Protein AF-A0A419NCI0-F1 (afdb_monomer_lite)

Foldseek 3Di:
DDDDDDDDDDDDDDDDDDDDDDDDDDDDDDDDDDDDDDDDDDDDPPPPPDDDCVVVQVVLLPDVVLLVVLLVCVLVVNDLVRSCVVSVHDSVSSVVSCVVRPDVVPNPPPQPDLVVLLVQLVVCVVVVHALVVSCVVNVHQSLSSVVSVVVVPDDVVVNVVRDDDCPDPSNVVVVVVVVVVVPDPDDDPDPPPPPPDPPDPPPDPDDDDDDDDDDD

Secondary structure (DSSP, 8-state):
----PPP----------------------------------------------HHHHHHHHT-HHHHHHHHHHHHTT--HHHHHHHHT--HHHHHHHHHHH--STT----PPPHHHHHHHHHHHHHTT--HHHHHHHHT--HHHHHHHHHHTT--HHHHGGGPPPTTSHHHHHHHHHHHHHHHS--PPP-------------------PPPPPPP-

Radius of gyration: 41.2 Å; chains: 1; bounding box: 117×64×138 Å

Sequence (216 aa):
MIENPTALTATQNTDQNKPASPGDVNEVNPRKAGCTEPEQKPEQPAKIDLPDLTRQRKLRSRTDSIISTAKKMLVSGIGPNEVACRLRLDPAVVLDLYNSSWNPTCRKVTPANAWTCQKLALQCFGTGAPLAEICRITDRPLFSVIKMLTAEGVSLSVLSQYLPAETAPLMVEYRKTLARHEASPKRRPIKINRFAAAAGQTQARQLQPDILGTGE

Structure (mmCIF, N/CA/C/O backbone):
data_AF-A0A419NCI0-F1
#
_entry.id   AF-A0A419NCI0-F1
#
loop_
_atom_site.group_PDB
_atom_site.id
_atom_site.type_symbol
_atom_site.label_atom_id
_atom_site.label_alt_id
_atom_site.label_comp_id
_atom_site.label_asym_id
_atom_site.label_entity_id
_atom_site.label_seq_id
_atom_site.pdbx_PDB_ins_code
_atom_site.Cartn_x
_atom_site.Cartn_y
_atom_site.Cartn_z
_atom_site.occupancy
_atom_site.B_iso_or_equiv
_atom_site.auth_seq_id
_atom_site.auth_comp_id
_atom_site.auth_asym_id
_atom_site.auth_atom_id
_atom_site.pdbx_PDB_model_num
ATOM 1 N N . MET A 1 1 ? -68.812 7.578 0.749 1.00 35.22 1 MET A N 1
ATOM 2 C CA . MET A 1 1 ? -69.357 8.852 0.240 1.00 35.22 1 MET A CA 1
ATOM 3 C C . MET A 1 1 ? -68.159 9.738 -0.061 1.00 35.22 1 MET A C 1
ATOM 5 O O . MET A 1 1 ? -67.442 10.047 0.874 1.00 35.22 1 MET A O 1
ATOM 9 N N . ILE A 1 2 ? -67.733 9.767 -1.330 1.00 38.97 2 ILE A N 1
ATOM 10 C CA . ILE A 1 2 ? -67.898 10.902 -2.277 1.00 38.97 2 ILE A CA 1
ATOM 11 C C . ILE A 1 2 ? -66.662 11.824 -2.154 1.00 38.97 2 ILE A C 1
ATOM 13 O O . ILE A 1 2 ? -66.378 12.252 -1.049 1.00 38.97 2 ILE A O 1
ATOM 17 N N . GLU A 1 3 ? -65.852 12.181 -3.155 1.00 37.38 3 GLU A N 1
ATOM 18 C CA . GLU A 1 3 ? -65.801 11.956 -4.607 1.00 37.38 3 GLU A CA 1
ATOM 19 C C . GLU A 1 3 ? -64.401 12.404 -5.121 1.00 37.38 3 GLU A C 1
ATOM 21 O O . GLU A 1 3 ? -63.857 13.393 -4.643 1.00 37.38 3 GLU A O 1
ATOM 26 N N . ASN A 1 4 ? -63.869 11.665 -6.104 1.00 43.69 4 ASN A N 1
ATOM 27 C CA . ASN A 1 4 ? -63.063 12.065 -7.279 1.00 43.69 4 ASN A CA 1
ATOM 28 C C . ASN A 1 4 ? -61.725 12.841 -7.164 1.00 43.69 4 ASN A C 1
ATOM 30 O O . ASN A 1 4 ? -61.691 14.009 -6.786 1.00 43.69 4 ASN A O 1
ATOM 34 N N . PRO A 1 5 ? -60.659 12.294 -7.786 1.00 44.22 5 PRO A N 1
ATOM 35 C CA . PRO A 1 5 ? -59.739 13.054 -8.632 1.00 44.22 5 PRO A CA 1
ATOM 36 C C . PRO A 1 5 ? -60.064 12.828 -10.123 1.00 44.22 5 PRO A C 1
ATOM 38 O O . PRO A 1 5 ? -59.963 11.707 -10.622 1.00 44.22 5 PRO A O 1
ATOM 41 N N . THR A 1 6 ? -60.438 13.890 -10.844 1.00 38.81 6 THR A N 1
ATOM 42 C CA . THR A 1 6 ? -60.694 13.847 -12.297 1.00 38.81 6 THR A CA 1
ATOM 43 C C . THR A 1 6 ? -59.503 14.394 -13.089 1.00 38.81 6 THR A C 1
ATOM 45 O O . THR A 1 6 ? -58.884 15.390 -12.724 1.00 38.81 6 THR A O 1
ATOM 48 N N . ALA A 1 7 ? -59.206 13.662 -14.162 1.00 39.59 7 ALA A N 1
ATOM 49 C CA . ALA A 1 7 ? -58.055 13.671 -15.056 1.00 39.59 7 ALA A CA 1
ATOM 50 C C . ALA A 1 7 ? -57.943 14.855 -16.035 1.00 39.59 7 ALA A C 1
ATOM 52 O O . ALA A 1 7 ? -58.908 15.580 -16.233 1.00 39.59 7 ALA A O 1
ATOM 53 N N . LEU A 1 8 ? -56.786 14.924 -16.718 1.00 40.78 8 LEU A N 1
ATOM 54 C CA . LEU A 1 8 ? -56.594 15.003 -18.187 1.00 40.78 8 LEU A CA 1
ATOM 55 C C . LEU A 1 8 ? -55.136 14.520 -18.473 1.00 40.78 8 LEU A C 1
ATOM 57 O O . LEU A 1 8 ? -54.208 15.137 -17.963 1.00 40.78 8 LEU A O 1
ATOM 61 N N . THR A 1 9 ? -54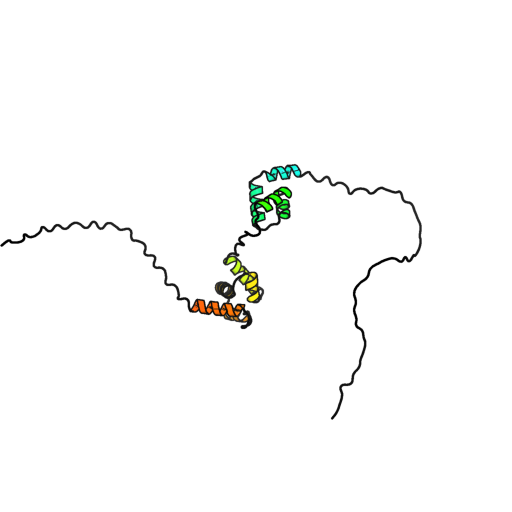.841 13.280 -18.926 1.00 36.34 9 THR A N 1
ATOM 62 C CA . THR A 1 9 ? -54.744 12.749 -20.329 1.00 36.34 9 THR A CA 1
ATOM 63 C C . THR A 1 9 ? -54.079 13.706 -21.335 1.00 36.34 9 THR A C 1
ATOM 65 O O . THR A 1 9 ? -54.316 14.899 -21.259 1.00 36.34 9 THR A O 1
ATOM 68 N N . ALA A 1 10 ? -53.271 13.333 -22.338 1.00 36.19 10 ALA A N 1
ATOM 69 C CA . ALA A 1 10 ? -52.716 12.108 -22.952 1.00 36.19 10 ALA A CA 1
ATOM 70 C C . ALA A 1 10 ? -51.502 12.595 -23.815 1.00 36.19 10 ALA A C 1
ATOM 72 O O . ALA A 1 10 ? -51.388 13.797 -24.028 1.00 36.19 10 ALA A O 1
ATOM 73 N N . THR A 1 11 ? -50.496 11.832 -24.258 1.00 35.19 11 THR A N 1
ATOM 74 C CA . THR A 1 11 ? -50.478 10.780 -25.304 1.00 35.19 11 THR A CA 1
ATOM 75 C C . THR A 1 11 ? -49.023 10.252 -25.383 1.00 35.19 11 THR A C 1
ATOM 77 O O . THR A 1 11 ? -48.106 11.067 -25.411 1.00 35.19 11 THR A O 1
ATOM 80 N N . GLN A 1 12 ? -48.754 8.947 -25.193 1.00 33.47 12 GLN A N 1
ATOM 81 C CA . GLN A 1 12 ? -48.584 7.915 -26.251 1.00 33.47 12 GLN A CA 1
ATOM 82 C C . GLN A 1 12 ? -47.303 8.125 -27.111 1.00 33.47 12 GLN A C 1
ATOM 84 O O . GLN A 1 12 ? -47.109 9.218 -27.616 1.00 33.47 12 GLN A O 1
ATOM 89 N N . ASN A 1 13 ? -46.375 7.186 -27.361 1.00 38.28 13 ASN A N 1
ATOM 90 C CA . ASN A 1 13 ? -46.348 5.722 -27.267 1.00 38.28 13 ASN A CA 1
ATOM 91 C C . ASN A 1 13 ? -44.898 5.166 -27.182 1.00 38.28 13 ASN A C 1
ATOM 93 O O . ASN A 1 13 ? -43.974 5.699 -27.794 1.00 38.28 13 ASN A O 1
ATOM 97 N N . THR A 1 14 ? -44.780 4.050 -26.457 1.00 33.91 14 THR A N 1
ATOM 98 C CA . THR A 1 14 ? -43.939 2.831 -26.603 1.00 33.91 14 THR A CA 1
ATOM 99 C C . THR A 1 14 ? -43.770 2.420 -28.097 1.00 33.91 14 THR A C 1
ATOM 101 O O . THR A 1 14 ? -44.623 2.768 -28.900 1.00 33.91 14 THR A O 1
ATOM 104 N N . ASP A 1 15 ? -42.777 1.697 -28.628 1.00 36.25 15 ASP A N 1
ATOM 105 C CA . ASP A 1 15 ? -42.042 0.515 -28.169 1.00 36.25 15 ASP A CA 1
ATOM 106 C C . ASP A 1 15 ? -40.893 0.167 -29.157 1.00 36.25 15 ASP A C 1
ATOM 108 O O . ASP A 1 15 ? -40.845 0.685 -30.270 1.00 36.25 15 ASP A O 1
ATOM 112 N N . GLN A 1 16 ? -40.009 -0.726 -28.696 1.00 33.69 16 GLN A N 1
ATOM 113 C CA . GLN A 1 16 ? -39.050 -1.655 -29.346 1.00 33.69 16 GLN A CA 1
ATOM 114 C C . GLN A 1 16 ? -39.040 -1.761 -30.896 1.00 33.69 16 GLN A C 1
ATOM 116 O O . GLN A 1 16 ? -40.074 -1.729 -31.542 1.00 33.69 16 GLN A O 1
ATOM 121 N N . ASN A 1 17 ? -37.931 -2.039 -31.598 1.00 32.34 17 ASN A N 1
ATOM 122 C CA . ASN A 1 17 ? -37.112 -3.260 -31.531 1.00 32.34 17 ASN A CA 1
ATOM 123 C C . ASN A 1 17 ? -35.903 -3.163 -32.516 1.00 32.34 17 ASN A C 1
ATOM 125 O O . ASN A 1 1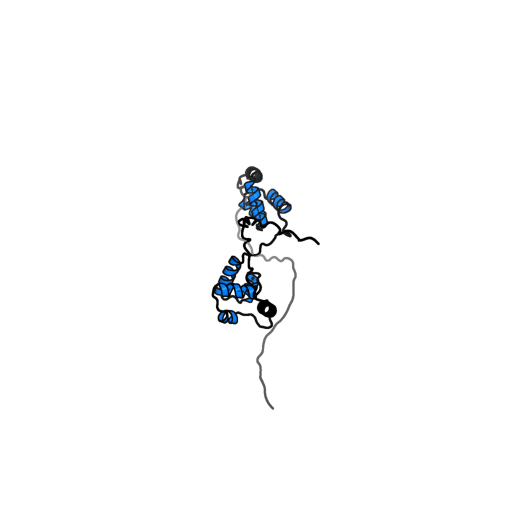7 ? -35.834 -2.262 -33.346 1.00 32.34 17 ASN A O 1
ATOM 129 N N . LYS A 1 18 ? -34.953 -4.100 -32.405 1.00 32.88 18 LYS A N 1
ATOM 130 C CA . LYS A 1 18 ? -33.612 -4.200 -33.046 1.00 32.88 18 LYS A CA 1
ATOM 131 C C . LYS A 1 18 ? -33.644 -4.579 -34.576 1.00 32.88 18 LYS A C 1
ATOM 133 O O . LYS A 1 18 ? -34.715 -4.584 -35.164 1.00 32.88 18 LYS A O 1
ATOM 138 N N . PRO A 1 19 ? -32.510 -4.931 -35.238 1.00 54.53 19 PRO A N 1
ATOM 139 C CA . PRO A 1 19 ? -31.828 -4.229 -36.345 1.00 54.53 19 PRO A CA 1
ATOM 140 C C . PRO A 1 19 ? -31.975 -4.880 -37.753 1.00 54.53 19 PRO A C 1
ATOM 142 O O . PRO A 1 19 ? -32.257 -6.069 -37.855 1.00 54.53 19 PRO A O 1
ATOM 145 N N . ALA A 1 20 ? -31.646 -4.166 -38.842 1.00 30.53 20 ALA A N 1
ATOM 146 C CA . ALA A 1 20 ? -31.346 -4.769 -40.156 1.00 30.53 20 ALA A CA 1
ATOM 147 C C . ALA A 1 20 ? -30.553 -3.817 -41.089 1.00 30.53 20 ALA A C 1
ATOM 149 O O . ALA A 1 20 ? -30.912 -2.658 -41.256 1.00 30.53 20 ALA A O 1
ATOM 150 N N . SER A 1 21 ? -29.474 -4.329 -41.694 1.00 40.03 21 SER A N 1
ATOM 151 C CA . SER A 1 21 ? -28.917 -3.908 -43.007 1.00 40.03 21 SER A CA 1
ATOM 152 C C . SER A 1 21 ? -29.784 -4.550 -44.128 1.00 40.03 21 SER A C 1
ATOM 154 O O . SER A 1 21 ? -30.586 -5.404 -43.734 1.00 40.03 21 SER A O 1
ATOM 156 N N . PRO A 1 22 ? -29.662 -4.328 -45.467 1.00 43.22 22 PRO A N 1
ATOM 157 C CA . PRO A 1 22 ? -28.736 -3.518 -46.291 1.00 43.22 22 PRO A CA 1
ATOM 158 C C . PRO A 1 22 ? -29.401 -2.753 -47.489 1.00 43.22 22 PRO A C 1
ATOM 160 O O . PRO A 1 22 ? -30.565 -2.968 -47.797 1.00 43.22 22 PRO A O 1
ATOM 163 N N . GLY A 1 23 ? -28.616 -1.965 -48.244 1.00 29.77 23 GLY A N 1
ATOM 164 C CA . GLY A 1 23 ? -28.769 -1.820 -49.712 1.00 29.77 23 GLY A CA 1
ATOM 165 C C . GLY A 1 23 ? -29.614 -0.668 -50.297 1.00 29.77 23 GLY A C 1
ATOM 166 O O . GLY A 1 23 ? -30.793 -0.546 -50.002 1.00 29.77 23 GLY A O 1
ATOM 167 N N . ASP A 1 24 ? -28.957 0.105 -51.175 1.00 38.34 24 ASP A N 1
ATOM 168 C CA . ASP A 1 24 ? -29.420 0.857 -52.363 1.00 38.34 24 ASP A CA 1
ATOM 169 C C . ASP A 1 24 ? -30.801 1.539 -52.393 1.00 38.34 24 ASP A C 1
ATOM 171 O O . ASP A 1 24 ? -31.826 0.875 -52.409 1.00 38.34 24 ASP A O 1
ATOM 175 N N . VAL A 1 25 ? -30.812 2.858 -52.645 1.00 40.25 25 VAL A N 1
ATOM 176 C CA . VAL A 1 25 ? -31.390 3.433 -53.880 1.00 40.25 25 VAL A CA 1
ATOM 177 C C . VAL A 1 25 ? -30.921 4.877 -54.096 1.00 40.25 25 VAL A C 1
ATOM 179 O O . VAL A 1 25 ? -30.930 5.721 -53.205 1.00 40.25 25 VAL A O 1
ATOM 182 N N . ASN A 1 26 ? -30.504 5.107 -55.336 1.00 37.56 26 ASN A N 1
ATOM 183 C CA . ASN A 1 26 ? -30.118 6.362 -55.958 1.00 37.56 26 ASN A CA 1
ATOM 184 C C . ASN A 1 26 ? -31.248 7.401 -55.956 1.00 37.56 26 ASN A C 1
ATOM 186 O O . ASN A 1 26 ? -32.355 7.082 -56.384 1.00 37.56 26 ASN A O 1
ATOM 190 N N . GLU A 1 27 ? -30.924 8.667 -55.679 1.00 38.44 27 GLU A N 1
ATOM 191 C CA . GLU A 1 27 ? -31.665 9.785 -56.263 1.00 38.44 27 GLU A CA 1
ATOM 192 C C . GLU A 1 27 ? -30.720 10.903 -56.717 1.00 38.44 27 GLU A C 1
ATOM 194 O O . GLU A 1 27 ? -29.803 11.344 -56.024 1.00 38.44 27 GLU A O 1
ATOM 199 N N . VAL A 1 28 ? -30.930 11.263 -57.976 1.00 37.38 28 VAL A N 1
ATOM 200 C CA . VAL A 1 28 ? -30.123 12.085 -58.867 1.00 37.38 28 VAL A CA 1
ATOM 201 C C . VAL A 1 28 ? -30.539 13.548 -58.729 1.00 37.38 28 VAL A C 1
ATOM 203 O O . VAL A 1 28 ? -31.727 13.846 -58.754 1.00 37.38 28 VAL A O 1
ATOM 206 N N . ASN A 1 29 ? -29.582 14.480 -58.738 1.00 32.84 29 ASN A N 1
ATOM 207 C CA . ASN A 1 29 ? -29.824 15.800 -59.330 1.00 32.84 29 ASN A CA 1
ATOM 208 C C . ASN A 1 29 ? -28.562 16.293 -60.083 1.00 32.84 29 ASN A C 1
ATOM 210 O O . ASN A 1 29 ? -27.449 16.059 -59.604 1.00 32.84 29 ASN A O 1
ATOM 214 N N . PRO A 1 30 ? -28.687 16.896 -61.286 1.00 42.62 30 PRO A N 1
ATOM 215 C CA . PRO A 1 30 ? -27.647 16.888 -62.306 1.00 42.62 30 PRO A CA 1
ATOM 216 C C . PRO A 1 30 ? -26.836 18.190 -62.444 1.00 42.62 30 PRO A C 1
ATOM 218 O O . PRO A 1 30 ? -27.309 19.295 -62.211 1.00 42.62 30 PRO A O 1
ATOM 221 N N . ARG A 1 31 ? -25.621 17.992 -62.974 1.00 37.09 31 ARG A N 1
ATOM 222 C CA . ARG A 1 31 ? -24.880 18.784 -63.980 1.00 37.09 31 ARG A CA 1
ATOM 223 C C . ARG A 1 31 ? -24.728 20.306 -63.788 1.00 37.09 31 ARG A C 1
ATOM 225 O O . ARG A 1 31 ? -25.603 21.087 -64.148 1.00 37.09 31 ARG A O 1
ATOM 232 N N . LYS A 1 32 ? -23.464 20.714 -63.601 1.00 38.25 32 LYS A N 1
ATOM 233 C CA . LYS A 1 32 ? -22.830 21.686 -64.511 1.00 38.25 32 LYS A CA 1
ATOM 234 C C . LYS A 1 32 ? -21.361 21.317 -64.789 1.00 38.25 32 LYS A C 1
ATOM 236 O O . LYS A 1 32 ? -20.571 21.172 -63.867 1.00 38.25 32 LYS A O 1
ATOM 241 N N . ALA A 1 33 ? -21.067 21.107 -66.075 1.00 34.69 33 ALA A N 1
ATOM 242 C CA . ALA A 1 33 ? -19.755 20.882 -66.702 1.00 34.69 33 ALA A CA 1
ATOM 243 C C . ALA A 1 33 ? -18.910 22.176 -66.713 1.00 34.69 33 ALA A C 1
ATOM 245 O O . ALA A 1 33 ? -19.482 23.248 -66.534 1.00 34.69 33 ALA A O 1
ATOM 246 N N . GLY A 1 34 ?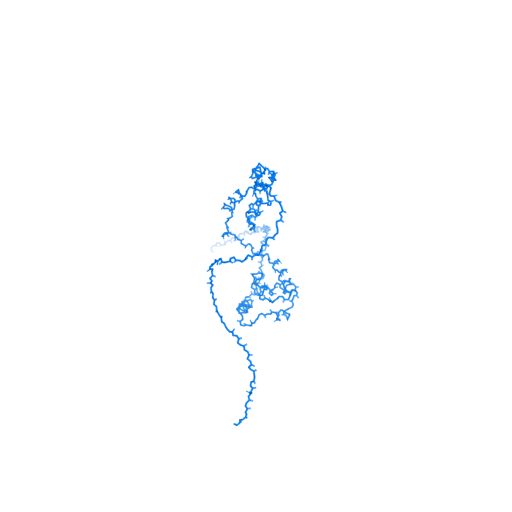 -17.597 22.232 -66.956 1.00 31.14 34 GLY A N 1
ATOM 247 C CA . GLY A 1 34 ? -16.490 21.301 -67.246 1.00 31.14 34 GLY A CA 1
ATOM 248 C C . GLY A 1 34 ? -15.200 21.991 -66.722 1.00 31.14 34 GLY A C 1
ATOM 249 O O . GLY A 1 34 ? -15.278 23.116 -66.239 1.00 31.14 34 GLY A O 1
ATOM 250 N N . CYS A 1 35 ? -14.004 21.411 -66.679 1.00 29.72 35 CYS A N 1
ATOM 251 C CA . CYS A 1 35 ? -13.243 20.834 -67.778 1.00 29.72 35 CYS A CA 1
ATOM 252 C C . CYS A 1 35 ? -12.062 20.012 -67.218 1.00 29.72 35 CYS A C 1
ATOM 254 O O . CYS A 1 35 ? -11.317 20.499 -66.374 1.00 29.72 35 CYS A O 1
ATOM 256 N N . THR A 1 36 ? -11.925 18.811 -67.778 1.00 32.62 36 THR A N 1
ATOM 257 C CA . THR A 1 36 ? -10.693 18.080 -68.128 1.00 32.62 36 THR A CA 1
ATOM 258 C C . THR A 1 36 ? -9.690 17.678 -67.039 1.00 32.62 36 THR A C 1
ATOM 260 O O . THR A 1 36 ? -8.861 18.455 -66.577 1.00 32.62 36 THR A O 1
ATOM 263 N N . GLU A 1 37 ? -9.719 16.372 -66.760 1.00 40.03 37 GLU A N 1
ATOM 264 C CA . GLU A 1 37 ? -8.601 15.530 -66.322 1.00 40.03 37 GLU A CA 1
ATOM 265 C C . GLU A 1 37 ? -7.325 15.789 -67.145 1.00 40.03 37 GLU A C 1
ATOM 267 O O . GLU A 1 37 ? -7.390 16.105 -68.338 1.00 40.03 37 GLU A O 1
ATOM 272 N N . PRO A 1 38 ? -6.154 15.567 -66.539 1.00 42.97 38 PRO A N 1
ATOM 273 C CA . PRO A 1 38 ? -5.441 14.363 -66.953 1.00 42.97 38 PRO A CA 1
ATOM 274 C C . PRO A 1 38 ? -5.147 13.435 -65.772 1.00 42.97 38 PRO A C 1
ATOM 276 O O . PRO A 1 38 ? -4.728 13.877 -64.703 1.00 42.97 38 PRO A O 1
ATOM 279 N N . GLU A 1 39 ? -5.356 12.137 -66.003 1.00 44.94 39 GLU A N 1
ATOM 280 C CA . GLU A 1 39 ? -4.951 11.036 -65.130 1.00 44.94 39 GLU A CA 1
ATOM 281 C C . GLU A 1 39 ? -3.513 11.234 -64.626 1.00 44.94 39 GLU A C 1
ATOM 283 O O . GLU A 1 39 ? -2.555 11.222 -65.404 1.00 44.94 39 GLU A O 1
ATOM 288 N N . GLN A 1 40 ? -3.339 11.328 -63.307 1.00 39.06 40 GLN A N 1
ATOM 289 C CA . GLN A 1 40 ? -2.054 11.093 -62.653 1.00 39.06 40 GLN A CA 1
ATOM 290 C C . GLN A 1 40 ? -2.224 10.046 -61.547 1.00 39.06 40 GLN A C 1
ATOM 292 O O . GLN A 1 40 ? -2.795 10.283 -60.487 1.00 39.06 40 GLN A O 1
ATOM 297 N N . LYS A 1 41 ? -1.748 8.845 -61.894 1.00 35.44 41 LYS A N 1
ATOM 298 C CA . LYS A 1 41 ? -1.187 7.754 -61.079 1.00 35.44 41 LYS A CA 1
ATOM 299 C C . LYS A 1 41 ? -1.051 8.062 -59.569 1.00 35.44 41 LYS A C 1
ATOM 301 O O . LYS A 1 41 ? -0.517 9.112 -59.236 1.00 35.44 41 LYS A O 1
ATOM 306 N N . PRO A 1 42 ? -1.393 7.131 -58.650 1.00 40.78 42 PRO A N 1
ATOM 307 C CA . PRO A 1 42 ? -1.295 7.381 -57.212 1.00 40.78 42 PRO A CA 1
ATOM 308 C C . PRO A 1 42 ? 0.155 7.690 -56.820 1.00 40.78 42 PRO A C 1
ATOM 310 O O . PRO A 1 42 ? 1.020 6.808 -56.844 1.00 40.78 42 PRO A O 1
ATOM 313 N N . GLU A 1 43 ? 0.427 8.947 -56.480 1.00 44.50 43 GLU A N 1
ATOM 314 C CA . GLU A 1 43 ? 1.713 9.362 -55.942 1.00 44.50 43 GLU A CA 1
ATOM 315 C C . GLU A 1 43 ? 1.840 8.814 -54.519 1.00 44.50 43 GLU A C 1
ATOM 317 O O . GLU A 1 43 ? 1.067 9.123 -53.612 1.00 44.50 43 GLU A O 1
ATOM 322 N N . GLN A 1 44 ? 2.806 7.913 -54.357 1.00 54.31 44 GLN A N 1
ATOM 323 C CA . GLN A 1 44 ? 3.218 7.365 -53.073 1.00 54.31 44 GLN A CA 1
ATOM 324 C C . GLN A 1 44 ? 3.550 8.519 -52.115 1.00 54.31 44 GLN A C 1
ATOM 326 O O . GLN A 1 44 ? 4.186 9.484 -52.547 1.00 54.31 44 GLN A O 1
ATOM 331 N N . PRO A 1 45 ? 3.189 8.433 -50.820 1.00 50.03 45 PRO A N 1
ATOM 332 C CA . PRO A 1 45 ? 3.575 9.457 -49.861 1.00 50.03 45 PRO A CA 1
ATOM 333 C C . PRO A 1 45 ? 5.098 9.582 -49.876 1.00 50.03 45 PRO A C 1
ATOM 335 O O . PRO A 1 45 ? 5.804 8.572 -49.794 1.00 50.03 45 PRO A O 1
ATOM 338 N N . ALA A 1 46 ? 5.582 10.817 -50.031 1.00 52.44 46 ALA A N 1
ATOM 339 C CA . ALA A 1 46 ? 6.994 11.164 -50.024 1.00 52.44 46 ALA A CA 1
ATOM 340 C C . ALA A 1 46 ? 7.720 10.355 -48.941 1.00 52.44 46 ALA A C 1
ATOM 342 O O . ALA A 1 46 ? 7.402 10.461 -47.754 1.00 52.44 46 ALA A O 1
ATOM 343 N N . LYS A 1 47 ? 8.657 9.499 -49.364 1.00 59.03 47 LYS A N 1
ATOM 344 C CA . LYS A 1 47 ? 9.521 8.740 -48.463 1.00 59.03 47 LYS A CA 1
ATOM 345 C C . LYS A 1 47 ? 10.333 9.754 -47.674 1.00 59.03 47 LYS A C 1
ATOM 347 O O . LYS A 1 47 ? 11.320 10.291 -48.158 1.00 59.03 47 LYS A O 1
ATOM 352 N N . ILE A 1 48 ? 9.875 10.058 -46.468 1.00 60.22 48 ILE A N 1
ATOM 353 C CA . ILE A 1 48 ? 10.711 10.694 -45.465 1.00 60.22 48 ILE A CA 1
ATOM 354 C C . ILE A 1 48 ? 11.814 9.666 -45.212 1.00 60.22 48 ILE A C 1
ATOM 356 O O . ILE A 1 48 ? 11.532 8.592 -44.678 1.00 60.22 48 ILE A O 1
ATOM 360 N N . ASP A 1 49 ? 13.035 9.948 -45.666 1.00 69.50 49 ASP A N 1
ATOM 361 C CA . ASP A 1 49 ? 14.208 9.113 -45.411 1.00 69.50 49 ASP A CA 1
ATOM 362 C C . ASP A 1 49 ? 14.503 9.139 -43.904 1.00 69.50 49 ASP A C 1
ATOM 364 O O . ASP A 1 49 ? 15.293 9.938 -43.396 1.00 69.50 49 ASP A O 1
ATOM 368 N N . LEU A 1 50 ? 13.792 8.297 -43.148 1.00 72.56 50 LEU A N 1
ATOM 369 C CA . LEU A 1 50 ? 14.063 8.095 -41.734 1.00 72.56 50 LEU A CA 1
ATOM 370 C C . LEU A 1 50 ? 15.465 7.482 -41.605 1.00 72.56 50 LEU A C 1
ATOM 372 O O . LEU A 1 50 ? 15.781 6.525 -42.316 1.00 72.56 50 LEU A O 1
ATOM 376 N N . PRO A 1 51 ? 16.305 7.981 -40.682 1.00 79.94 51 PRO A N 1
ATOM 377 C CA . PRO A 1 51 ? 17.636 7.427 -40.482 1.00 79.94 51 PRO A CA 1
ATOM 378 C C . PRO A 1 51 ? 17.549 5.945 -40.101 1.00 79.94 51 PRO A C 1
ATOM 380 O O . PRO A 1 51 ? 16.757 5.571 -39.233 1.00 79.94 51 PRO A O 1
ATOM 383 N N . ASP A 1 52 ? 18.396 5.102 -40.701 1.00 82.62 52 ASP A N 1
ATOM 384 C CA . ASP A 1 52 ? 18.503 3.696 -40.308 1.00 82.62 52 ASP A CA 1
ATOM 385 C C . ASP A 1 52 ? 19.112 3.584 -38.901 1.00 82.62 52 ASP A C 1
ATOM 387 O O . ASP A 1 52 ? 20.326 3.646 -38.681 1.00 82.62 52 ASP A O 1
ATOM 391 N N . LEU A 1 53 ? 18.237 3.407 -37.911 1.00 82.69 53 LEU A N 1
ATOM 392 C CA . LEU A 1 53 ? 18.620 3.267 -36.508 1.00 82.69 53 LEU A CA 1
ATOM 393 C C . LEU A 1 53 ? 19.105 1.850 -36.163 1.00 82.69 53 LEU A C 1
ATOM 395 O O . LEU A 1 53 ? 19.478 1.606 -35.010 1.00 82.69 53 LEU A O 1
ATOM 399 N N . THR A 1 54 ? 19.135 0.909 -37.113 1.00 85.19 54 THR A N 1
ATOM 400 C CA . THR A 1 54 ? 19.455 -0.506 -36.854 1.00 85.19 54 THR A CA 1
ATOM 401 C C . THR A 1 54 ? 20.842 -0.670 -36.239 1.00 85.19 54 THR A C 1
ATOM 403 O O . THR A 1 54 ? 21.007 -1.365 -35.231 1.00 85.19 54 THR A O 1
ATOM 406 N N . ARG A 1 55 ? 21.855 0.022 -36.778 1.00 86.31 55 ARG A N 1
ATOM 407 C CA . ARG A 1 55 ? 23.223 -0.016 -36.231 1.00 86.31 55 ARG A CA 1
ATOM 408 C C . ARG A 1 55 ? 23.288 0.563 -34.817 1.00 86.31 55 ARG A C 1
ATOM 410 O O . ARG A 1 55 ? 23.946 -0.009 -33.949 1.00 86.31 55 ARG A O 1
ATOM 417 N N . GLN A 1 56 ? 22.592 1.672 -34.572 1.00 88.06 56 GLN A N 1
ATOM 418 C CA . GLN A 1 56 ? 22.560 2.314 -33.258 1.00 88.06 56 GLN A CA 1
ATOM 419 C C . GLN A 1 56 ? 21.895 1.412 -32.212 1.00 88.06 56 GLN A C 1
ATOM 421 O O . GLN A 1 56 ? 22.431 1.256 -31.112 1.00 88.06 56 GLN A O 1
ATOM 426 N N . ARG A 1 57 ? 20.765 0.787 -32.560 1.00 90.12 57 ARG A N 1
ATOM 427 C CA . ARG A 1 57 ? 20.047 -0.152 -31.686 1.00 90.12 57 ARG A CA 1
ATOM 428 C C . ARG A 1 57 ? 20.906 -1.370 -31.344 1.00 90.12 57 ARG A C 1
ATOM 430 O O . ARG A 1 57 ? 21.004 -1.716 -30.170 1.00 90.12 57 ARG A O 1
ATOM 437 N N . LYS A 1 58 ? 21.609 -1.945 -32.329 1.00 87.81 58 LYS A N 1
ATOM 438 C CA . LYS A 1 58 ? 22.559 -3.059 -32.125 1.00 87.81 58 LYS A CA 1
ATOM 439 C C . LYS A 1 58 ? 23.742 -2.689 -31.228 1.00 87.81 58 LYS A C 1
ATOM 441 O O . LYS A 1 58 ? 24.220 -3.521 -30.466 1.00 87.81 58 LYS A O 1
ATOM 446 N N . LEU A 1 59 ? 24.247 -1.459 -31.315 1.00 88.31 59 LEU A N 1
ATOM 447 C CA . LEU A 1 59 ? 25.336 -1.013 -30.443 1.00 88.31 59 LEU A CA 1
ATOM 448 C C . LEU A 1 59 ? 24.844 -0.821 -29.001 1.00 88.31 59 LEU A C 1
ATOM 450 O O . LEU A 1 59 ? 25.501 -1.244 -28.051 1.00 88.31 59 LEU A O 1
ATOM 454 N N . ARG A 1 60 ? 23.651 -0.237 -28.837 1.00 89.50 60 ARG A N 1
ATOM 455 C CA . ARG A 1 60 ? 23.022 -0.045 -27.523 1.00 89.50 60 ARG A CA 1
ATOM 456 C C . ARG A 1 60 ? 22.664 -1.363 -26.845 1.00 89.50 60 ARG A C 1
ATOM 458 O O . ARG A 1 60 ? 22.842 -1.465 -25.635 1.00 89.50 60 ARG A O 1
ATOM 465 N N . SER A 1 61 ? 22.220 -2.372 -27.597 1.00 87.81 61 SER A N 1
ATOM 466 C CA . SER A 1 61 ? 21.887 -3.685 -27.032 1.00 87.81 61 SER A CA 1
ATOM 467 C C . SER A 1 61 ? 23.100 -4.442 -26.479 1.00 87.81 61 SER A C 1
ATOM 469 O O . SER A 1 61 ? 22.934 -5.315 -25.636 1.00 87.81 61 SER A O 1
ATOM 471 N N . ARG A 1 62 ? 24.318 -4.082 -26.900 1.00 88.69 62 ARG A N 1
ATOM 472 C CA . ARG A 1 62 ? 25.581 -4.624 -26.366 1.00 88.69 62 ARG A CA 1
ATOM 473 C C . ARG A 1 62 ? 26.080 -3.894 -25.118 1.00 88.69 62 ARG A C 1
ATOM 475 O O . ARG A 1 62 ? 27.082 -4.292 -24.542 1.00 88.69 62 ARG A O 1
ATOM 482 N N . THR A 1 63 ? 25.440 -2.789 -24.736 1.00 91.88 63 THR A N 1
ATOM 483 C CA . THR A 1 63 ? 25.873 -1.983 -23.592 1.00 91.88 63 THR A CA 1
ATOM 484 C C . THR A 1 63 ? 25.187 -2.480 -22.319 1.00 91.88 63 THR A C 1
ATOM 486 O O . THR A 1 63 ? 23.993 -2.242 -22.117 1.00 91.88 63 THR A O 1
ATOM 489 N N . ASP A 1 64 ? 25.943 -3.119 -21.425 1.00 89.81 64 ASP A N 1
ATOM 490 C CA . ASP A 1 64 ? 25.402 -3.756 -20.213 1.00 89.81 64 ASP A CA 1
ATOM 491 C C . ASP A 1 64 ? 24.667 -2.792 -19.276 1.00 89.81 64 ASP A C 1
ATOM 493 O O . ASP A 1 64 ? 23.656 -3.155 -18.673 1.00 89.81 64 ASP A O 1
ATOM 497 N N . SER A 1 65 ? 25.117 -1.537 -19.173 1.00 93.00 65 SER A N 1
ATOM 498 C CA . SER A 1 65 ? 24.449 -0.522 -18.346 1.00 93.00 65 SER A CA 1
ATOM 499 C C . SER A 1 65 ? 23.044 -0.187 -18.862 1.00 93.00 65 SER A C 1
ATOM 501 O O . SER A 1 65 ? 22.112 -0.017 -18.068 1.00 93.00 65 SER A O 1
ATOM 503 N N . ILE A 1 66 ? 22.860 -0.163 -20.187 1.00 93.50 66 ILE A N 1
ATOM 504 C CA . ILE A 1 66 ? 21.566 0.081 -20.836 1.00 93.50 66 ILE A CA 1
ATOM 505 C C . ILE A 1 66 ? 20.654 -1.132 -20.636 1.00 93.50 66 ILE A C 1
ATOM 507 O O . ILE A 1 66 ? 19.500 -0.963 -20.246 1.00 93.50 66 ILE 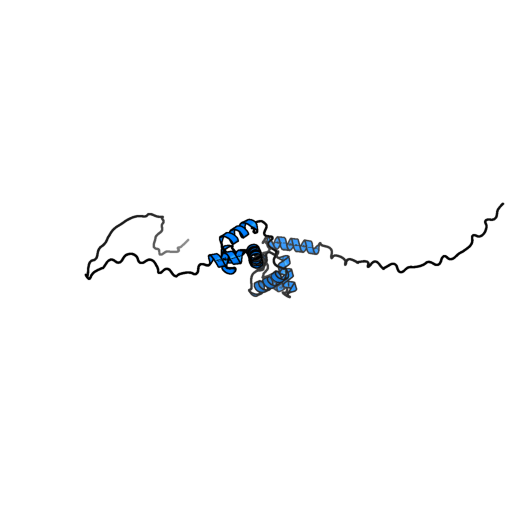A O 1
ATOM 511 N N . ILE A 1 67 ? 21.173 -2.350 -20.814 1.00 91.44 67 ILE A N 1
ATOM 512 C CA . ILE A 1 67 ? 20.416 -3.594 -20.597 1.00 91.44 67 ILE A CA 1
ATOM 513 C C . ILE A 1 67 ? 20.015 -3.762 -19.124 1.00 91.44 67 ILE A C 1
ATOM 515 O O . ILE A 1 67 ? 18.878 -4.128 -18.828 1.00 91.44 67 ILE A O 1
ATOM 519 N N . SER A 1 68 ? 20.905 -3.438 -18.184 1.00 90.50 68 SER A N 1
ATOM 520 C CA . SER A 1 68 ? 20.610 -3.433 -16.745 1.00 90.50 68 SER A CA 1
ATOM 521 C C . SER A 1 68 ? 19.503 -2.433 -16.400 1.00 90.50 68 SER A C 1
ATOM 523 O O . SER A 1 68 ? 18.579 -2.749 -15.648 1.00 90.50 68 SER A O 1
ATOM 525 N N . THR A 1 69 ? 19.540 -1.244 -17.005 1.00 92.19 69 THR A N 1
ATOM 526 C CA . THR A 1 69 ? 18.489 -0.230 -16.844 1.00 92.19 69 THR A CA 1
ATOM 527 C C . THR A 1 69 ? 17.163 -0.698 -17.445 1.00 92.19 69 THR A C 1
ATOM 529 O O . THR A 1 69 ? 16.129 -0.571 -16.791 1.00 92.19 69 THR A O 1
ATOM 532 N N . ALA A 1 70 ? 17.187 -1.321 -18.629 1.00 91.12 70 ALA A N 1
ATOM 533 C CA . ALA A 1 70 ? 16.008 -1.912 -19.259 1.00 91.12 70 ALA A CA 1
ATOM 534 C C . ALA A 1 70 ? 15.358 -2.961 -18.350 1.00 91.12 70 ALA A C 1
ATOM 536 O O . ALA A 1 70 ? 14.169 -2.862 -18.062 1.00 91.12 70 ALA A O 1
ATOM 537 N N . LYS A 1 71 ? 16.144 -3.900 -17.803 1.00 88.56 71 LYS A N 1
ATOM 538 C CA . LYS A 1 71 ? 15.658 -4.905 -16.843 1.00 88.56 71 LYS A CA 1
ATOM 539 C C . LYS A 1 71 ? 14.995 -4.257 -15.626 1.00 88.56 71 LYS A C 1
ATOM 541 O O . LYS A 1 71 ? 13.890 -4.646 -15.271 1.00 88.56 71 LYS A O 1
ATOM 546 N N . LYS A 1 72 ? 15.614 -3.237 -15.017 1.00 87.50 72 LYS A N 1
ATOM 547 C CA . LYS A 1 72 ? 15.019 -2.505 -13.878 1.00 87.50 72 LYS A CA 1
ATOM 548 C C . LYS A 1 72 ? 13.682 -1.858 -14.243 1.00 87.50 72 LYS A C 1
ATOM 550 O O . LYS A 1 72 ? 12.745 -1.927 -13.460 1.00 87.50 72 LYS A O 1
ATOM 555 N N . MET A 1 73 ? 13.584 -1.246 -15.421 1.00 89.06 73 MET A N 1
ATOM 556 C CA . MET A 1 73 ? 12.349 -0.610 -15.891 1.00 89.06 73 MET A CA 1
ATOM 557 C C . MET A 1 73 ? 11.233 -1.625 -16.135 1.00 89.06 73 MET A C 1
ATOM 559 O O . MET A 1 73 ? 10.104 -1.391 -15.702 1.00 89.06 73 MET A O 1
ATOM 563 N N . LEU A 1 74 ? 11.561 -2.759 -16.764 1.00 88.19 74 LEU A N 1
ATOM 564 C CA . LEU A 1 74 ? 10.624 -3.867 -16.938 1.00 88.19 74 LEU A CA 1
ATOM 565 C C . LEU A 1 74 ? 10.168 -4.378 -15.562 1.00 88.19 74 LEU A C 1
ATOM 567 O O . LEU A 1 74 ? 8.969 -4.468 -15.337 1.00 88.19 74 LEU A O 1
ATOM 571 N N . VAL A 1 75 ? 11.095 -4.560 -14.604 1.00 83.00 75 VAL A N 1
ATOM 572 C CA . VAL A 1 75 ? 10.801 -4.948 -13.206 1.00 83.00 75 VAL A CA 1
ATOM 573 C C . VAL A 1 75 ? 9.893 -3.942 -12.472 1.00 83.00 75 VAL A C 1
ATOM 575 O O . VAL A 1 75 ? 9.045 -4.314 -11.656 1.00 83.00 75 VAL A O 1
ATOM 578 N N . SER A 1 76 ? 10.019 -2.654 -12.775 1.00 79.94 76 SER A N 1
ATOM 579 C CA . SER A 1 76 ? 9.138 -1.614 -12.233 1.00 79.94 76 SER A CA 1
ATOM 580 C C . SER A 1 76 ? 7.722 -1.639 -12.830 1.00 79.94 76 SER A C 1
ATOM 582 O O . SER A 1 76 ? 6.842 -0.952 -12.311 1.00 79.94 76 SER A O 1
ATOM 584 N N . GLY A 1 77 ? 7.472 -2.450 -13.863 1.00 81.50 77 GLY A N 1
ATOM 585 C CA . GLY A 1 77 ? 6.177 -2.586 -14.535 1.00 81.50 77 GLY A CA 1
ATOM 586 C C . GLY A 1 77 ? 5.991 -1.673 -15.748 1.00 81.50 77 GLY A C 1
ATOM 587 O O . GLY A 1 77 ? 4.862 -1.493 -16.195 1.00 81.50 77 GLY A O 1
ATOM 588 N N . ILE A 1 78 ? 7.070 -1.088 -16.275 1.00 87.94 78 ILE A N 1
ATOM 589 C CA . ILE A 1 78 ? 7.025 -0.305 -17.516 1.00 87.94 78 ILE A CA 1
ATOM 590 C C . ILE A 1 78 ? 6.907 -1.277 -18.698 1.00 87.94 78 ILE A C 1
ATOM 592 O O . ILE A 1 78 ? 7.636 -2.268 -18.763 1.00 87.94 78 ILE A O 1
ATOM 596 N N . GLY A 1 79 ? 5.999 -1.002 -19.637 1.00 88.44 79 GLY A N 1
ATOM 597 C CA . GLY A 1 79 ? 5.749 -1.884 -20.780 1.00 88.44 79 GLY A CA 1
ATOM 598 C C . GLY A 1 79 ? 6.950 -1.993 -21.738 1.00 88.44 79 GLY A C 1
ATOM 599 O O . GLY A 1 79 ? 7.689 -1.020 -21.908 1.00 88.44 79 GLY A O 1
ATOM 600 N N . PRO A 1 80 ? 7.142 -3.137 -22.425 1.00 91.62 80 PRO A N 1
ATOM 601 C CA . PRO A 1 80 ? 8.310 -3.374 -23.281 1.00 91.62 80 PRO A CA 1
ATOM 602 C C . PRO A 1 80 ? 8.447 -2.352 -24.422 1.00 91.62 80 PRO A C 1
ATOM 604 O O . PRO A 1 80 ? 9.551 -1.888 -24.699 1.00 91.62 80 PRO A O 1
ATOM 607 N N . ASN A 1 81 ? 7.335 -1.916 -25.023 1.00 92.81 81 ASN A N 1
ATOM 608 C CA . ASN A 1 81 ? 7.339 -0.889 -26.075 1.00 92.81 81 ASN A CA 1
ATOM 609 C C . ASN A 1 81 ? 7.835 0.467 -25.556 1.00 92.81 81 ASN A C 1
ATOM 611 O O . ASN A 1 81 ? 8.613 1.156 -26.212 1.00 92.81 81 ASN A O 1
ATOM 615 N N . GLU A 1 82 ? 7.424 0.835 -24.344 1.00 93.38 82 GLU A N 1
ATOM 616 C CA . GLU A 1 82 ? 7.842 2.083 -23.717 1.00 93.38 82 GLU A CA 1
ATOM 617 C C . GLU A 1 82 ? 9.326 2.044 -23.330 1.00 93.38 82 GLU A C 1
ATOM 619 O O . GLU A 1 82 ? 10.056 3.009 -23.569 1.00 93.38 82 GLU A O 1
ATOM 624 N N . VAL A 1 83 ? 9.802 0.914 -22.798 1.00 92.88 83 VAL A N 1
ATOM 625 C CA . VAL A 1 83 ? 11.228 0.709 -22.506 1.00 92.88 83 VAL A CA 1
ATOM 626 C C . VAL A 1 83 ? 12.067 0.778 -23.787 1.00 92.88 83 VAL A C 1
ATOM 628 O O . VAL A 1 83 ? 13.105 1.448 -23.795 1.00 92.88 83 VAL A O 1
ATOM 631 N N . ALA A 1 84 ? 11.610 0.156 -24.880 1.00 93.62 84 ALA A N 1
ATOM 632 C CA . ALA A 1 84 ? 12.288 0.200 -26.176 1.00 93.62 84 ALA A CA 1
ATOM 633 C C . ALA A 1 84 ? 12.429 1.638 -26.698 1.00 93.62 84 ALA A C 1
ATOM 635 O O . ALA A 1 84 ? 13.526 2.044 -27.094 1.00 93.62 84 ALA A O 1
ATOM 636 N N . CYS A 1 85 ? 11.365 2.441 -26.610 1.00 93.19 85 CYS A N 1
ATOM 637 C CA . CYS A 1 85 ? 11.386 3.850 -27.001 1.00 93.19 85 CYS A CA 1
ATOM 638 C C . CYS A 1 85 ? 12.304 4.697 -26.105 1.00 93.19 85 CYS A C 1
ATOM 640 O O . CYS A 1 85 ? 13.167 5.417 -26.615 1.00 93.19 85 CYS A O 1
ATOM 642 N N . ARG A 1 86 ? 12.174 4.587 -24.774 1.00 93.94 86 ARG A N 1
ATOM 643 C CA . ARG A 1 86 ? 12.952 5.389 -23.809 1.00 93.94 86 ARG A CA 1
ATOM 644 C C . ARG A 1 86 ? 14.456 5.125 -23.907 1.00 93.94 86 ARG A C 1
ATOM 646 O O . ARG A 1 86 ? 15.252 6.061 -23.854 1.00 93.94 86 ARG A O 1
ATOM 653 N N . LEU A 1 87 ? 14.856 3.864 -24.079 1.00 93.25 87 LEU A N 1
ATOM 654 C CA . LEU A 1 87 ? 16.268 3.470 -24.150 1.00 93.25 87 LEU A CA 1
ATOM 655 C C . LEU A 1 87 ? 16.809 3.382 -25.583 1.00 93.25 87 LEU A C 1
ATOM 657 O O . LEU A 1 87 ? 18.009 3.146 -25.766 1.00 93.25 87 LEU A O 1
ATOM 661 N N . ARG A 1 88 ? 15.962 3.614 -26.595 1.00 93.25 88 ARG A N 1
ATOM 662 C CA . ARG A 1 88 ? 16.278 3.439 -28.024 1.00 93.25 88 ARG A CA 1
ATOM 663 C C . ARG A 1 88 ? 16.887 2.061 -28.304 1.00 93.25 88 ARG A C 1
ATOM 665 O O . ARG A 1 88 ? 17.896 1.947 -29.004 1.00 93.25 88 ARG A O 1
ATOM 672 N N . LEU A 1 89 ? 16.299 1.036 -27.693 1.00 92.38 89 LEU A N 1
ATOM 673 C CA . LEU A 1 89 ? 16.659 -0.364 -27.896 1.00 92.38 89 LEU A CA 1
ATOM 674 C C . LEU A 1 89 ? 15.812 -0.970 -29.017 1.00 92.38 89 LEU A C 1
ATOM 676 O O . LEU A 1 89 ? 14.784 -0.423 -29.411 1.00 92.38 89 LEU A O 1
ATOM 680 N N . ASP A 1 90 ? 16.272 -2.100 -29.540 1.00 92.50 90 ASP A N 1
ATOM 681 C CA . ASP A 1 90 ? 15.482 -2.899 -30.469 1.00 92.50 90 ASP A CA 1
ATOM 682 C C . ASP A 1 90 ? 14.282 -3.525 -29.730 1.00 92.50 90 ASP A C 1
ATOM 684 O O . ASP A 1 90 ? 14.503 -4.194 -28.713 1.00 92.50 90 ASP A O 1
ATOM 688 N N . PRO A 1 91 ? 13.030 -3.316 -30.184 1.00 91.50 91 PRO A N 1
ATOM 689 C CA . PRO A 1 91 ? 11.852 -3.899 -29.544 1.00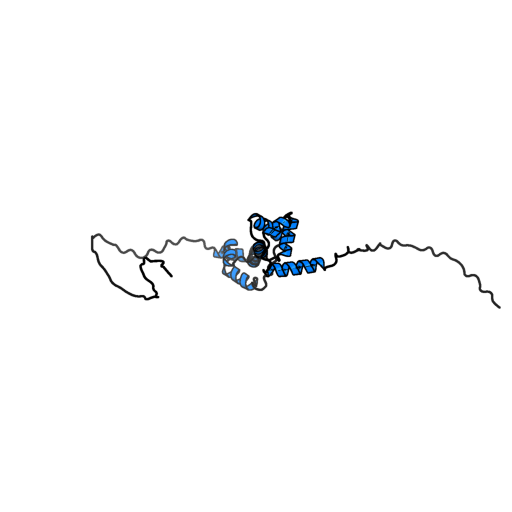 91.50 91 PRO A CA 1
ATOM 690 C C . PRO A 1 91 ? 11.926 -5.424 -29.409 1.00 91.50 91 PRO A C 1
ATOM 692 O O . PRO A 1 91 ? 11.477 -5.941 -28.389 1.00 91.50 91 PRO A O 1
ATOM 695 N N . ALA A 1 92 ? 12.537 -6.133 -30.366 1.00 91.75 92 ALA A N 1
ATOM 696 C CA . ALA A 1 92 ? 12.684 -7.589 -30.292 1.00 91.75 92 ALA A CA 1
ATOM 697 C C . ALA A 1 92 ? 13.534 -8.013 -29.081 1.00 91.75 92 ALA A C 1
ATOM 699 O O . ALA A 1 92 ? 13.124 -8.849 -28.283 1.00 91.75 92 ALA A O 1
ATOM 700 N N . VAL A 1 93 ? 14.670 -7.341 -28.867 1.00 90.94 93 VAL A N 1
ATOM 701 C CA . VAL A 1 93 ? 15.566 -7.607 -27.730 1.00 90.94 93 VAL A CA 1
ATOM 702 C C . VAL A 1 93 ? 14.883 -7.292 -26.399 1.00 90.94 93 VAL A C 1
ATOM 704 O O . VAL A 1 93 ? 15.064 -8.009 -25.417 1.00 90.94 93 VAL A O 1
ATOM 707 N N . VAL A 1 94 ? 14.096 -6.215 -26.338 1.00 91.56 94 VAL A N 1
ATOM 708 C CA . VAL A 1 94 ? 13.366 -5.846 -25.115 1.00 91.56 94 VAL A CA 1
ATOM 709 C C . VAL A 1 94 ? 12.245 -6.840 -24.816 1.00 91.56 94 VAL A C 1
ATOM 711 O O . VAL A 1 94 ? 12.014 -7.144 -23.647 1.00 91.56 94 VAL A O 1
ATOM 714 N N . LEU A 1 95 ? 11.585 -7.374 -25.844 1.00 90.56 95 LEU A N 1
ATOM 715 C CA . LEU A 1 95 ? 10.575 -8.417 -25.691 1.00 90.56 95 LEU A CA 1
ATOM 716 C C . LEU A 1 95 ? 11.192 -9.729 -25.191 1.00 90.56 95 LEU A C 1
ATOM 718 O O . LEU A 1 95 ? 10.665 -10.324 -24.255 1.00 90.56 95 LEU A O 1
ATOM 722 N N . ASP A 1 96 ? 12.347 -10.130 -25.721 1.00 90.62 96 ASP A N 1
ATOM 723 C CA . ASP A 1 96 ? 13.083 -11.302 -25.230 1.00 90.62 96 ASP A CA 1
ATOM 724 C C . ASP A 1 96 ? 13.544 -11.114 -23.781 1.00 90.62 96 ASP A C 1
ATOM 726 O O . ASP A 1 96 ? 13.420 -12.021 -22.954 1.00 90.62 96 ASP A O 1
ATOM 730 N N . LEU A 1 97 ? 14.026 -9.914 -23.439 1.00 88.56 97 LEU A N 1
ATOM 731 C CA . LEU A 1 97 ? 14.359 -9.553 -22.063 1.00 88.56 97 LEU A CA 1
ATOM 732 C C . LEU A 1 97 ? 13.131 -9.600 -21.160 1.00 88.56 97 LEU A C 1
ATOM 734 O O . LEU A 1 97 ? 13.241 -10.082 -20.038 1.00 88.56 97 LEU A O 1
ATOM 738 N N . TYR A 1 98 ? 11.980 -9.119 -21.619 1.00 86.94 98 TYR A N 1
ATOM 739 C CA . TYR A 1 98 ? 10.727 -9.208 -20.881 1.00 86.94 98 TYR A CA 1
ATOM 740 C C . TYR A 1 98 ? 10.367 -10.680 -20.644 1.00 86.94 98 TYR A C 1
ATOM 742 O O . TYR A 1 98 ? 10.293 -11.111 -19.503 1.00 86.94 98 TYR A O 1
ATOM 750 N N . ASN A 1 99 ? 10.313 -11.506 -21.680 1.00 86.19 99 ASN A N 1
ATOM 751 C CA . ASN A 1 99 ? 9.983 -12.925 -21.528 1.00 86.19 99 ASN A CA 1
ATOM 752 C C . ASN A 1 99 ? 10.977 -13.690 -20.629 1.00 86.19 99 ASN A C 1
ATOM 754 O O . ASN A 1 99 ? 10.575 -14.583 -19.888 1.00 86.19 99 ASN A O 1
ATOM 758 N N . SER A 1 100 ? 12.264 -13.326 -20.663 1.00 81.94 100 SER A N 1
ATOM 759 C CA . SER A 1 100 ? 13.325 -14.024 -19.918 1.00 81.94 100 SER A CA 1
ATOM 760 C C . SER A 1 100 ? 13.522 -13.524 -18.484 1.00 81.94 100 SER A C 1
ATOM 762 O O . SER A 1 100 ? 13.887 -14.296 -17.601 1.00 81.94 100 SER A O 1
ATOM 764 N N . SER A 1 101 ? 13.369 -12.217 -18.245 1.00 67.69 101 SER A N 1
ATOM 765 C CA . SER A 1 101 ? 13.685 -11.573 -16.956 1.00 67.69 101 SER A CA 1
ATOM 766 C C . SER A 1 101 ? 12.456 -11.113 -16.178 1.00 67.69 101 SER A C 1
ATOM 768 O O . SER A 1 101 ? 12.540 -10.912 -14.965 1.00 67.69 101 SER A O 1
ATOM 770 N N . TRP A 1 102 ? 11.318 -10.955 -16.850 1.00 64.62 102 TRP A N 1
ATOM 771 C CA . TRP A 1 102 ? 10.081 -10.483 -16.255 1.00 64.62 102 TRP A CA 1
ATOM 772 C C . TRP A 1 102 ? 9.097 -11.641 -16.089 1.00 64.62 102 TRP A C 1
ATOM 774 O O . TRP A 1 102 ? 8.464 -12.102 -17.032 1.00 64.62 102 TRP A O 1
ATOM 784 N N . ASN A 1 103 ? 8.946 -12.096 -14.844 1.00 66.12 103 ASN A N 1
ATOM 785 C CA . ASN A 1 103 ? 7.846 -12.964 -14.448 1.00 66.12 103 ASN A CA 1
ATOM 786 C C . ASN A 1 103 ? 6.739 -12.088 -13.826 1.00 66.12 103 ASN A C 1
ATOM 788 O O . ASN A 1 103 ? 6.890 -11.676 -12.669 1.00 66.12 103 ASN A O 1
ATOM 792 N N . PRO A 1 104 ? 5.639 -11.795 -14.549 1.00 63.28 104 PRO A N 1
ATOM 793 C CA . PRO A 1 104 ? 4.552 -10.965 -14.027 1.00 63.28 104 PRO A CA 1
ATOM 794 C C . PRO A 1 104 ? 3.888 -11.581 -12.786 1.00 63.28 104 PRO A C 1
ATOM 796 O O . PRO A 1 104 ? 3.382 -10.850 -11.937 1.00 63.28 104 PRO A O 1
ATOM 799 N N . THR A 1 105 ? 3.947 -12.907 -12.637 1.00 59.38 105 THR A N 1
ATOM 800 C CA . THR A 1 105 ? 3.379 -13.663 -11.513 1.00 59.38 105 THR A CA 1
ATOM 801 C C . THR A 1 105 ? 4.238 -13.564 -10.250 1.00 59.38 105 THR A C 1
ATOM 803 O O . THR A 1 105 ? 3.711 -13.534 -9.143 1.00 59.38 105 THR A O 1
ATOM 806 N N . CYS A 1 106 ? 5.564 -13.467 -10.393 1.00 56.69 106 CYS A N 1
ATOM 807 C CA . CYS A 1 106 ? 6.503 -13.370 -9.265 1.00 56.69 106 CYS A CA 1
ATOM 808 C C . CYS A 1 106 ? 6.853 -11.927 -8.882 1.00 56.69 106 CYS A C 1
ATOM 810 O O . CYS A 1 106 ? 7.790 -11.703 -8.105 1.00 56.69 106 CYS A O 1
ATOM 812 N N . ARG A 1 107 ? 6.112 -10.934 -9.391 1.00 63.41 107 ARG A N 1
ATOM 813 C CA . ARG A 1 107 ? 6.252 -9.553 -8.935 1.00 63.41 107 ARG A CA 1
ATOM 814 C C . ARG A 1 107 ? 5.852 -9.491 -7.463 1.00 63.41 107 ARG A C 1
ATOM 816 O O . ARG A 1 107 ? 4.673 -9.454 -7.123 1.00 63.41 107 ARG A O 1
ATOM 823 N N . LYS A 1 108 ? 6.843 -9.424 -6.573 1.00 62.22 108 LYS A N 1
ATOM 824 C CA . LYS A 1 108 ? 6.613 -8.944 -5.211 1.00 62.22 108 LYS A CA 1
ATOM 825 C C . LYS A 1 108 ? 6.205 -7.483 -5.351 1.00 62.22 108 LYS A C 1
ATOM 827 O O . LYS A 1 108 ? 7.057 -6.625 -5.569 1.00 62.22 108 LYS A O 1
ATOM 832 N N . VAL A 1 109 ? 4.903 -7.206 -5.308 1.00 63.50 109 VAL A N 1
ATOM 833 C CA . VAL A 1 109 ? 4.411 -5.843 -5.117 1.00 63.50 109 VAL A CA 1
ATOM 834 C C . VAL A 1 109 ? 4.944 -5.428 -3.758 1.00 63.50 109 VAL A C 1
ATOM 836 O O . VAL A 1 109 ? 4.447 -5.872 -2.726 1.00 63.50 109 VAL A O 1
ATOM 839 N N . THR A 1 110 ? 6.041 -4.672 -3.756 1.00 67.94 110 THR A N 1
ATOM 840 C CA . THR A 1 110 ? 6.564 -4.098 -2.525 1.00 67.94 110 THR A CA 1
ATOM 841 C C . THR A 1 110 ? 5.450 -3.220 -1.973 1.00 67.94 110 THR A C 1
ATOM 843 O O . THR A 1 110 ? 5.065 -2.265 -2.654 1.00 67.94 110 THR A O 1
ATOM 846 N N . PRO A 1 111 ? 4.887 -3.543 -0.795 1.00 68.62 111 PRO A N 1
ATOM 847 C CA . PRO A 1 111 ? 3.839 -2.719 -0.227 1.00 68.62 111 PRO A CA 1
ATOM 848 C C . PRO A 1 111 ? 4.397 -1.309 -0.050 1.00 68.62 111 PRO A C 1
ATOM 850 O O . PRO A 1 111 ? 5.560 -1.140 0.334 1.00 68.62 111 PRO A O 1
ATOM 853 N N . ALA A 1 112 ? 3.583 -0.299 -0.353 1.00 75.94 112 ALA A N 1
ATOM 854 C CA . ALA A 1 112 ? 3.995 1.083 -0.179 1.00 75.94 112 ALA A CA 1
ATOM 855 C C . ALA A 1 112 ? 4.505 1.302 1.256 1.00 75.94 112 ALA A C 1
ATOM 857 O O . ALA A 1 112 ? 3.957 0.763 2.228 1.00 75.94 112 ALA A O 1
ATOM 858 N N . ASN A 1 113 ? 5.586 2.076 1.384 1.00 86.50 113 ASN A N 1
ATOM 859 C CA . ASN A 1 113 ? 6.199 2.375 2.674 1.00 86.50 113 ASN A CA 1
ATOM 860 C C . ASN A 1 113 ? 5.136 2.956 3.628 1.00 86.50 113 ASN A C 1
ATOM 862 O O . ASN A 1 113 ? 4.260 3.719 3.214 1.00 86.50 113 ASN A O 1
ATOM 866 N N . ALA A 1 114 ? 5.207 2.608 4.914 1.00 87.50 114 ALA A N 1
ATOM 867 C CA . ALA A 1 114 ? 4.302 3.131 5.934 1.00 87.50 114 ALA A CA 1
ATOM 868 C C . ALA A 1 114 ? 4.253 4.668 5.913 1.00 87.50 114 ALA A C 1
ATOM 870 O O . ALA A 1 114 ? 3.167 5.238 5.948 1.00 87.50 114 ALA A O 1
ATOM 871 N N . TRP A 1 115 ? 5.407 5.324 5.742 1.00 90.94 115 TRP A N 1
ATOM 872 C CA . TRP A 1 115 ? 5.489 6.785 5.653 1.00 90.94 115 TRP A CA 1
ATOM 873 C C . TRP A 1 115 ? 4.744 7.351 4.433 1.00 90.94 115 TRP A C 1
ATOM 875 O O . TRP A 1 115 ? 3.975 8.302 4.559 1.00 90.94 115 TRP A O 1
ATOM 885 N N . THR A 1 116 ? 4.901 6.737 3.254 1.00 91.81 116 THR A N 1
ATOM 886 C CA . THR A 1 116 ? 4.186 7.176 2.043 1.00 91.81 116 THR A CA 1
ATOM 887 C C . THR A 1 116 ? 2.680 6.967 2.175 1.00 91.81 116 THR A C 1
ATOM 889 O O . THR A 1 116 ? 1.910 7.850 1.809 1.00 91.81 116 THR A O 1
ATOM 892 N N . CYS A 1 117 ? 2.248 5.844 2.762 1.00 91.88 117 CYS A N 1
ATOM 893 C CA . CYS A 1 117 ? 0.831 5.601 3.036 1.00 91.88 117 CYS A CA 1
ATOM 894 C C . CYS A 1 117 ? 0.259 6.610 4.036 1.00 91.88 117 CYS A C 1
ATOM 896 O O . CYS A 1 117 ? -0.886 7.017 3.887 1.00 91.88 117 CYS A O 1
ATOM 898 N N . GLN A 1 118 ? 1.043 7.022 5.034 1.00 93.94 118 GLN A N 1
ATOM 899 C CA . GLN A 1 118 ? 0.626 8.008 6.027 1.00 93.94 118 GLN A CA 1
ATOM 900 C C . GLN A 1 118 ? 0.403 9.386 5.393 1.00 93.94 118 GLN A C 1
ATOM 902 O O . GLN A 1 118 ? -0.645 9.992 5.611 1.00 93.94 118 GLN A O 1
ATOM 907 N N . LYS A 1 119 ? 1.333 9.858 4.552 1.00 94.94 119 LYS A N 1
ATOM 908 C CA . LYS A 1 119 ? 1.163 11.132 3.833 1.00 94.94 119 LYS A CA 1
ATOM 909 C C . LYS A 1 119 ? 0.021 11.088 2.821 1.00 94.94 119 LYS A C 1
ATOM 911 O O . LYS A 1 119 ? -0.753 12.039 2.755 1.00 94.94 119 LYS A O 1
ATOM 916 N N . LEU A 1 120 ? -0.139 9.972 2.109 1.00 94.19 120 LEU A N 1
ATOM 917 C CA . LEU A 1 120 ? -1.270 9.768 1.204 1.00 94.19 120 LEU A CA 1
ATOM 918 C C . LEU A 1 120 ? -2.608 9.784 1.958 1.00 94.19 120 LEU A C 1
ATOM 920 O O . LEU A 1 120 ? -3.532 10.473 1.539 1.00 94.19 120 LEU A O 1
ATOM 924 N N . ALA A 1 121 ? -2.700 9.095 3.100 1.00 95.06 121 ALA A N 1
ATOM 925 C CA . ALA A 1 121 ? -3.903 9.093 3.930 1.00 95.06 121 ALA A CA 1
ATOM 926 C C . ALA A 1 121 ? -4.268 10.503 4.411 1.00 95.06 121 ALA A C 1
ATOM 928 O O . ALA A 1 121 ? -5.438 10.876 4.367 1.00 95.06 121 ALA A O 1
ATOM 929 N N . LEU A 1 122 ? -3.273 11.296 4.824 1.00 94.88 122 LEU A N 1
ATOM 930 C CA . LEU A 1 122 ? -3.482 12.681 5.240 1.00 94.88 122 LEU A CA 1
ATOM 931 C C . LEU A 1 122 ? -3.983 13.553 4.083 1.00 94.88 122 LEU A C 1
ATOM 933 O O . LEU A 1 122 ? -4.916 14.329 4.264 1.00 94.88 122 LEU A O 1
ATOM 937 N N . GLN A 1 123 ? -3.402 13.398 2.891 1.00 95.75 123 GLN A N 1
ATOM 938 C CA . GLN A 1 123 ? -3.838 14.124 1.700 1.00 95.75 123 GLN A CA 1
ATOM 939 C C . GLN A 1 123 ? -5.286 13.771 1.332 1.00 95.75 123 GLN A C 1
ATOM 941 O O . GLN A 1 123 ? -6.099 14.673 1.144 1.00 95.75 123 GLN A O 1
ATOM 946 N N . CYS A 1 124 ? -5.636 12.481 1.295 1.00 95.00 124 CYS A N 1
ATOM 947 C CA . CYS A 1 124 ? -7.007 12.041 1.021 1.00 95.00 124 CYS A CA 1
ATOM 948 C C . CYS A 1 124 ? -7.997 12.535 2.092 1.00 95.00 124 CYS A C 1
ATOM 950 O O . CYS A 1 124 ? -9.114 12.945 1.773 1.00 95.00 124 CYS A O 1
ATOM 952 N N . PHE A 1 125 ? -7.586 12.546 3.360 1.00 95.25 125 PHE A N 1
ATOM 953 C CA . PHE A 1 125 ? -8.407 13.081 4.441 1.00 95.25 125 PHE A CA 1
ATOM 954 C C . PHE A 1 125 ? -8.620 14.596 4.303 1.00 95.25 125 PHE A C 1
ATOM 956 O O . PHE A 1 125 ? -9.741 15.071 4.450 1.00 95.25 125 PHE A O 1
ATOM 963 N N . GLY A 1 126 ? -7.578 15.348 3.932 1.00 93.31 126 GLY A N 1
ATOM 964 C CA . GLY A 1 126 ? -7.672 16.783 3.649 1.00 93.31 126 GLY A CA 1
ATOM 965 C C . GLY A 1 126 ? -8.595 17.117 2.473 1.00 93.31 126 GLY A C 1
ATOM 966 O O . GLY A 1 126 ? -9.227 18.167 2.474 1.00 93.31 126 GLY A O 1
ATOM 967 N N . THR A 1 127 ? -8.736 16.205 1.505 1.00 93.19 127 THR A N 1
ATOM 968 C CA . THR A 1 127 ? -9.729 16.332 0.421 1.00 93.19 127 THR A CA 1
ATOM 969 C C . THR A 1 127 ? -11.162 15.983 0.845 1.00 93.19 127 THR A C 1
ATOM 971 O O . THR A 1 127 ? -12.073 16.083 0.029 1.00 93.19 127 THR A O 1
ATOM 974 N N . GLY A 1 128 ? -11.382 15.571 2.099 1.00 90.81 128 GLY A N 1
ATOM 975 C CA . GLY A 1 128 ? -12.698 15.194 2.623 1.00 90.81 128 GLY A CA 1
ATOM 976 C C . GLY A 1 128 ? -13.152 13.782 2.239 1.00 90.81 128 GLY A C 1
ATOM 977 O O . GLY A 1 128 ? -14.345 13.489 2.298 1.00 90.81 128 GLY A O 1
ATOM 978 N N . ALA A 1 129 ? -12.235 12.896 1.830 1.00 92.00 129 ALA A N 1
ATOM 979 C CA . ALA A 1 129 ? -12.590 11.526 1.471 1.00 92.00 129 ALA A CA 1
ATOM 980 C C . ALA A 1 129 ? -13.038 10.720 2.711 1.00 92.00 129 ALA A C 1
ATOM 982 O O . ALA A 1 129 ? -12.419 10.831 3.775 1.00 92.00 129 ALA A O 1
ATOM 983 N N . PRO A 1 130 ? -14.069 9.860 2.595 1.00 93.00 130 PRO A N 1
ATOM 984 C CA . PRO A 1 130 ? -14.499 9.012 3.701 1.00 93.00 130 PRO A CA 1
ATOM 985 C C . PRO A 1 130 ? -13.419 7.980 4.052 1.00 93.00 130 PRO A C 1
ATOM 987 O O . PRO A 1 130 ? -12.692 7.495 3.181 1.00 93.00 130 PRO A O 1
ATOM 990 N N . LEU A 1 131 ? -13.349 7.567 5.323 1.00 93.62 131 LEU A N 1
ATOM 991 C CA . LEU A 1 131 ? -12.293 6.658 5.797 1.00 93.62 131 LEU A CA 1
ATOM 992 C C . LEU A 1 131 ? -12.280 5.307 5.065 1.00 93.62 131 LEU A C 1
ATOM 994 O O . LEU A 1 131 ? -11.214 4.717 4.896 1.00 93.62 131 LEU A O 1
ATOM 998 N N . ALA A 1 132 ? -13.439 4.828 4.600 1.00 93.69 132 ALA A N 1
ATOM 999 C CA . ALA A 1 132 ? -13.532 3.611 3.793 1.00 93.69 132 ALA A CA 1
ATOM 1000 C C . ALA A 1 132 ? -12.753 3.723 2.473 1.00 93.69 132 ALA A C 1
ATOM 1002 O O . ALA A 1 132 ? -12.061 2.780 2.096 1.00 93.69 132 ALA A O 1
ATOM 1003 N N . GLU A 1 133 ? -12.820 4.875 1.806 1.00 94.06 133 GLU A N 1
ATOM 1004 C CA . GLU A 1 133 ? -12.120 5.104 0.540 1.00 94.06 133 GLU A CA 1
ATOM 1005 C C . GLU A 1 133 ? -10.611 5.211 0.760 1.00 94.06 133 GLU A C 1
ATOM 1007 O O . GLU A 1 133 ? -9.819 4.602 0.044 1.00 94.06 133 GLU A O 1
ATOM 1012 N N . ILE A 1 134 ? -10.201 5.877 1.842 1.00 94.31 134 ILE A N 1
ATOM 1013 C CA . ILE A 1 134 ? -8.789 5.964 2.234 1.00 94.31 134 ILE A CA 1
ATOM 1014 C C . ILE A 1 134 ? -8.204 4.566 2.496 1.00 94.31 134 ILE A C 1
ATOM 1016 O O . ILE A 1 134 ? -7.066 4.288 2.109 1.00 94.31 134 ILE A O 1
ATOM 1020 N N . CYS A 1 135 ? -8.975 3.657 3.104 1.00 93.38 135 CYS A N 1
ATOM 1021 C CA . CYS A 1 135 ? -8.552 2.266 3.304 1.00 93.38 135 CYS A CA 1
ATOM 1022 C C . CYS A 1 135 ? -8.326 1.530 1.977 1.00 93.38 135 CYS A C 1
ATOM 1024 O O . CYS A 1 135 ? -7.367 0.768 1.874 1.00 93.38 135 CYS A O 1
ATOM 1026 N N . ARG A 1 136 ? -9.174 1.776 0.967 1.00 92.50 136 ARG A N 1
ATOM 1027 C CA . ARG A 1 136 ? -9.031 1.184 -0.373 1.00 92.50 136 ARG A CA 1
ATOM 1028 C C . ARG A 1 136 ? -7.811 1.725 -1.108 1.00 92.50 136 ARG A C 1
ATOM 1030 O O . ARG A 1 136 ? -7.060 0.949 -1.671 1.00 92.50 136 ARG A O 1
ATOM 1037 N N . ILE A 1 137 ? -7.589 3.036 -1.073 1.00 92.00 137 ILE A N 1
ATOM 1038 C CA . ILE A 1 137 ? -6.453 3.672 -1.760 1.00 92.00 137 ILE A CA 1
ATOM 1039 C C . ILE A 1 137 ? -5.117 3.250 -1.139 1.00 92.00 137 ILE A C 1
ATOM 1041 O O . ILE A 1 137 ? -4.123 3.065 -1.837 1.00 92.00 137 ILE A O 1
ATOM 1045 N N . THR A 1 138 ? -5.075 3.136 0.189 1.00 89.81 138 THR A N 1
ATOM 1046 C CA . THR A 1 138 ? -3.840 2.798 0.911 1.00 89.81 138 THR A CA 1
ATOM 1047 C C . THR A 1 138 ? -3.611 1.297 1.068 1.00 89.81 138 THR A C 1
ATOM 1049 O O . THR A 1 138 ? -2.551 0.924 1.574 1.00 89.81 138 THR A O 1
ATOM 1052 N N . ASP A 1 139 ? -4.574 0.457 0.668 1.00 89.75 139 ASP A N 1
ATOM 1053 C CA . ASP A 1 139 ? -4.605 -0.994 0.901 1.00 89.75 139 ASP A CA 1
ATOM 1054 C C . ASP A 1 139 ? -4.304 -1.369 2.366 1.00 89.75 139 ASP A C 1
ATOM 1056 O O . ASP A 1 139 ? -3.547 -2.297 2.674 1.00 89.75 139 ASP A O 1
ATOM 1060 N N . ARG A 1 140 ? -4.873 -0.611 3.314 1.00 91.19 140 ARG A N 1
ATOM 1061 C CA . ARG A 1 140 ? -4.653 -0.799 4.758 1.00 91.19 140 ARG A CA 1
ATOM 1062 C C . ARG A 1 140 ? -5.964 -0.920 5.530 1.00 91.19 140 ARG A C 1
ATOM 1064 O O . ARG A 1 140 ? -6.959 -0.295 5.171 1.00 91.19 140 ARG A O 1
ATOM 1071 N N . PRO A 1 141 ? -5.975 -1.686 6.638 1.00 93.38 141 PRO A N 1
ATOM 1072 C CA . PRO A 1 141 ? -7.163 -1.815 7.469 1.00 93.38 141 PRO A CA 1
ATOM 1073 C C . PRO A 1 141 ? -7.474 -0.502 8.196 1.00 93.38 141 PRO A C 1
ATOM 1075 O O . PRO A 1 141 ? -6.564 0.251 8.560 1.00 93.38 141 PRO A O 1
ATOM 1078 N N . LEU A 1 142 ? -8.757 -0.292 8.506 1.00 94.12 142 LEU A N 1
ATOM 1079 C CA . LEU A 1 142 ? -9.276 0.921 9.149 1.00 94.12 142 LEU A CA 1
ATOM 1080 C C . LEU A 1 142 ? -8.515 1.307 10.427 1.00 94.12 142 LEU A C 1
ATOM 1082 O O . LEU A 1 142 ? -8.170 2.471 10.614 1.00 94.12 142 LEU A O 1
ATOM 1086 N N . PHE A 1 143 ? -8.155 0.326 11.263 1.00 94.44 143 PHE A N 1
ATOM 1087 C CA . PHE A 1 143 ? -7.346 0.559 12.464 1.00 94.44 143 PHE A CA 1
ATOM 1088 C C . PHE A 1 143 ? -5.997 1.220 12.154 1.00 94.44 143 PHE A C 1
ATOM 1090 O O . PHE A 1 143 ? -5.579 2.150 12.842 1.00 94.44 143 PHE A O 1
ATOM 1097 N N . SER A 1 144 ? -5.314 0.758 11.102 1.00 93.94 144 SER A N 1
ATOM 1098 C CA . SER A 1 144 ? -4.022 1.314 10.702 1.00 93.94 144 SER A CA 1
ATOM 1099 C C . SER A 1 144 ? -4.173 2.732 10.164 1.00 93.94 144 SER A C 1
ATOM 1101 O O . SER A 1 144 ? -3.324 3.567 10.456 1.00 93.94 144 SER A O 1
ATOM 1103 N N . VAL A 1 145 ? -5.230 3.008 9.395 1.00 94.56 145 VAL A N 1
ATOM 1104 C CA . VAL A 1 145 ? -5.503 4.348 8.851 1.00 94.56 145 VAL A CA 1
ATOM 1105 C C . VAL A 1 145 ? -5.789 5.340 9.974 1.00 94.56 145 VAL A C 1
ATOM 1107 O O . VAL A 1 145 ? -5.139 6.380 10.037 1.00 94.56 145 VAL A O 1
ATOM 1110 N N . ILE A 1 146 ? -6.661 4.982 10.920 1.00 94.81 146 ILE A N 1
ATOM 1111 C CA . ILE A 1 146 ? -6.939 5.803 12.109 1.00 94.81 146 ILE A CA 1
ATOM 1112 C C . ILE A 1 146 ? -5.643 6.062 12.885 1.00 94.81 146 ILE A C 1
ATOM 1114 O O . ILE A 1 146 ? -5.332 7.207 13.204 1.00 94.81 146 ILE A O 1
ATOM 1118 N N . LYS A 1 147 ? -4.825 5.029 13.117 1.00 94.00 147 LYS A N 1
ATOM 1119 C CA . LYS A 1 147 ? -3.537 5.181 13.805 1.00 94.00 147 LYS A CA 1
ATOM 1120 C C . LYS A 1 147 ? -2.582 6.131 13.068 1.00 94.00 147 LYS A C 1
ATOM 1122 O O . LYS A 1 147 ? -1.959 6.969 13.709 1.00 94.00 147 LYS A O 1
ATOM 1127 N N . MET A 1 148 ? -2.487 6.039 11.742 1.00 94.00 148 MET A N 1
ATOM 1128 C CA . MET A 1 148 ? -1.661 6.942 10.928 1.00 94.00 148 MET A CA 1
ATOM 1129 C C . MET A 1 148 ? -2.145 8.398 11.005 1.00 94.00 148 MET A C 1
ATOM 1131 O O . MET A 1 148 ? -1.324 9.295 11.176 1.00 94.00 148 MET A O 1
ATOM 1135 N N . LEU A 1 149 ? -3.459 8.631 10.934 1.00 94.31 149 LEU A N 1
ATOM 1136 C CA . LEU A 1 149 ? -4.048 9.974 11.011 1.00 94.31 149 LEU A CA 1
ATOM 1137 C C . LEU A 1 149 ? -3.901 10.586 12.411 1.00 94.31 149 LEU A C 1
ATOM 1139 O O . LEU A 1 149 ? -3.534 11.751 12.540 1.00 94.31 149 LEU A O 1
ATOM 1143 N N . THR A 1 150 ? -4.101 9.791 13.465 1.00 94.88 150 THR A N 1
ATOM 1144 C CA . THR A 1 150 ? -3.874 10.251 14.848 1.00 94.88 150 THR A CA 1
ATOM 1145 C C . THR A 1 150 ? -2.408 10.583 15.123 1.00 94.88 150 THR A C 1
ATOM 1147 O O . THR A 1 150 ? -2.128 11.524 15.857 1.00 94.88 150 THR A O 1
ATOM 1150 N N . ALA A 1 151 ? -1.463 9.870 14.497 1.00 92.62 151 ALA A N 1
ATOM 1151 C CA . ALA A 1 151 ? -0.038 10.177 14.605 1.00 92.62 151 ALA A CA 1
ATOM 1152 C C . ALA A 1 151 ? 0.343 11.511 13.934 1.00 92.62 151 ALA A C 1
ATOM 1154 O O . ALA A 1 151 ? 1.317 12.131 14.346 1.00 92.62 151 ALA A O 1
ATOM 1155 N N . GLU A 1 152 ? -0.422 11.967 12.936 1.00 92.38 152 GLU A N 1
ATOM 1156 C CA . GLU A 1 152 ? -0.279 13.298 12.317 1.00 92.38 152 GLU A CA 1
ATOM 1157 C C . GLU A 1 152 ? -1.082 14.388 13.061 1.00 92.38 152 GLU A C 1
ATOM 1159 O O . GLU A 1 152 ? -1.070 15.544 12.651 1.00 92.38 152 GLU A O 1
ATOM 1164 N N . GLY A 1 153 ? -1.775 14.046 14.156 1.00 92.81 153 GLY A N 1
ATOM 1165 C CA . GLY A 1 153 ? -2.491 15.004 15.007 1.00 92.81 153 GLY A CA 1
ATOM 1166 C C . GLY A 1 153 ? -3.988 15.163 14.722 1.00 92.81 153 GLY A C 1
ATOM 1167 O O . GLY A 1 153 ? -4.622 16.036 15.313 1.00 92.81 153 GLY A O 1
ATOM 1168 N N . VAL A 1 154 ? -4.590 14.328 13.867 1.00 93.44 154 VAL A N 1
ATOM 1169 C CA . VAL A 1 154 ? -6.050 14.345 13.667 1.00 93.44 154 VAL A CA 1
ATOM 1170 C C . VAL A 1 154 ? -6.742 13.776 14.910 1.00 93.44 154 VAL A C 1
ATOM 1172 O O . VAL A 1 154 ? -6.465 12.650 15.330 1.00 93.44 154 VAL A O 1
ATOM 1175 N N . SER A 1 155 ? -7.656 14.545 15.507 1.00 93.19 155 SER A N 1
ATOM 1176 C CA . SER A 1 155 ? -8.371 14.118 16.710 1.00 93.19 155 SER A CA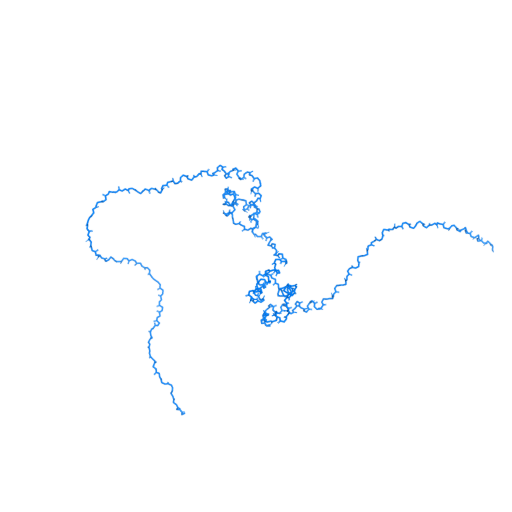 1
ATOM 1177 C C . SER A 1 155 ? -9.405 13.026 16.407 1.00 93.19 155 SER A C 1
ATOM 1179 O O . SER A 1 155 ? -10.057 13.012 15.359 1.00 93.19 155 SER A O 1
ATOM 1181 N N . LEU A 1 156 ? -9.593 12.106 17.359 1.00 90.94 156 LEU A N 1
ATOM 1182 C CA . LEU A 1 156 ? -10.549 10.999 17.222 1.00 90.94 156 LEU A CA 1
ATOM 1183 C C . LEU A 1 156 ? -11.999 11.485 17.051 1.00 90.94 156 LEU A C 1
ATOM 1185 O O . LEU A 1 156 ? -12.769 10.842 16.345 1.00 90.94 156 LEU A O 1
ATOM 1189 N N . SER A 1 157 ? -12.353 12.633 17.636 1.00 91.62 157 SER A N 1
ATOM 1190 C CA . SER A 1 157 ? -13.687 13.241 17.518 1.00 91.62 157 SER A CA 1
ATOM 1191 C C . SER A 1 157 ? -13.996 13.775 16.120 1.00 91.62 157 SER A C 1
ATOM 1193 O O . SER A 1 157 ? -15.159 13.896 15.748 1.00 91.62 157 SER A O 1
ATOM 1195 N N . VAL A 1 158 ? -12.970 14.134 15.347 1.00 92.56 158 VAL A N 1
ATOM 1196 C CA . VAL A 1 158 ? -13.153 14.495 13.937 1.00 92.56 158 VAL A CA 1
ATOM 1197 C C . VAL A 1 158 ? -13.267 13.216 13.116 1.00 92.56 158 VAL A C 1
ATOM 1199 O O . VAL A 1 158 ? -14.167 13.092 12.293 1.00 92.56 158 VAL A O 1
ATOM 1202 N N . LEU A 1 159 ? -12.413 12.224 13.383 1.00 91.75 159 LEU A N 1
ATOM 1203 C CA . LEU A 1 159 ? -12.442 10.938 12.680 1.00 91.75 159 LEU A CA 1
ATOM 1204 C C . LEU A 1 159 ? -13.778 10.200 12.845 1.00 91.75 159 LEU A C 1
ATOM 1206 O O . LEU A 1 159 ? -14.220 9.562 11.891 1.00 91.75 159 LEU A O 1
ATOM 1210 N N . SER A 1 160 ? -14.440 10.319 14.004 1.00 90.12 160 SER A N 1
ATOM 1211 C CA . SER A 1 160 ? -15.758 9.719 14.272 1.00 90.12 160 SER A CA 1
ATOM 1212 C C . SER A 1 160 ? -16.850 10.142 13.293 1.00 90.12 160 SER A C 1
ATOM 1214 O O . SER A 1 160 ? -17.764 9.363 13.044 1.00 90.12 160 SER A O 1
ATOM 1216 N N . GLN A 1 161 ? -16.725 11.319 12.681 1.00 90.50 161 GLN A N 1
ATOM 1217 C CA . GLN A 1 161 ? -17.691 11.838 11.708 1.00 90.50 161 GLN A CA 1
ATOM 1218 C C . GLN A 1 161 ? -17.548 11.181 10.328 1.00 90.50 161 GLN A C 1
ATOM 1220 O O . GLN A 1 161 ? -18.507 11.123 9.567 1.00 90.50 161 GLN A O 1
ATOM 1225 N N . TYR A 1 162 ? -16.357 10.663 10.014 1.00 89.94 162 TYR A N 1
ATOM 1226 C CA . TYR A 1 162 ? -16.029 10.032 8.730 1.00 89.94 162 TYR A CA 1
ATOM 1227 C C . TYR A 1 162 ? -16.015 8.500 8.810 1.00 89.94 162 TYR A C 1
ATOM 1229 O O . TYR A 1 162 ? -15.622 7.825 7.849 1.00 89.94 162 TYR A O 1
ATOM 1237 N N . LEU A 1 163 ? -16.382 7.944 9.968 1.00 89.50 163 LEU A N 1
ATOM 1238 C CA . LEU A 1 163 ? -16.424 6.508 10.189 1.00 89.50 163 LEU A CA 1
ATOM 1239 C C . LEU A 1 163 ? -17.578 5.875 9.385 1.00 89.50 163 LEU A C 1
ATOM 1241 O O . LEU A 1 163 ? -18.667 6.443 9.313 1.00 89.50 163 LEU A O 1
ATOM 1245 N N . PRO A 1 164 ? -17.359 4.703 8.759 1.00 89.44 164 PRO A N 1
ATOM 1246 C CA . PRO A 1 164 ? -18.417 3.997 8.042 1.00 89.44 164 PRO A CA 1
ATOM 1247 C C . PRO A 1 164 ? -19.550 3.548 8.974 1.00 89.44 164 PRO A C 1
ATOM 1249 O O . PRO A 1 164 ? -19.360 3.428 10.184 1.00 89.44 164 PRO A O 1
ATOM 1252 N N . ALA A 1 165 ? -20.706 3.213 8.393 1.00 89.94 165 ALA A N 1
ATOM 1253 C CA . ALA A 1 165 ? -21.844 2.664 9.130 1.00 89.94 165 ALA A CA 1
ATOM 1254 C C . ALA A 1 165 ? -21.447 1.450 9.991 1.00 89.94 165 ALA A C 1
ATOM 1256 O O . ALA A 1 165 ? -20.638 0.614 9.583 1.00 89.94 165 ALA A O 1
ATOM 1257 N N . GLU A 1 166 ? -22.056 1.318 11.171 1.00 85.88 166 GLU A N 1
ATOM 1258 C CA . GLU A 1 166 ? -21.678 0.291 12.150 1.00 85.88 166 GLU A CA 1
ATOM 1259 C C . GLU A 1 166 ? -21.858 -1.150 11.659 1.00 85.88 166 GLU A C 1
ATOM 1261 O O . GLU A 1 166 ? -21.147 -2.052 12.102 1.00 85.88 166 GLU A O 1
ATOM 1266 N N . THR A 1 167 ? -22.799 -1.363 10.741 1.00 88.69 167 THR A N 1
ATOM 1267 C CA . THR A 1 167 ? -23.089 -2.663 10.126 1.00 88.69 167 THR A CA 1
ATOM 1268 C C . THR A 1 167 ? -22.097 -3.035 9.022 1.00 88.69 167 THR A C 1
ATOM 1270 O O . THR A 1 167 ? -22.109 -4.169 8.546 1.00 88.69 167 THR A O 1
ATOM 1273 N N . ALA A 1 168 ? -21.220 -2.114 8.608 1.00 90.44 168 ALA A N 1
ATOM 1274 C CA . ALA A 1 168 ? -20.257 -2.369 7.549 1.00 90.44 168 ALA A CA 1
ATOM 1275 C C . ALA A 1 168 ? -19.191 -3.398 7.985 1.00 90.44 168 ALA A C 1
ATOM 1277 O O . ALA A 1 168 ? -18.696 -3.346 9.117 1.00 90.44 168 ALA A O 1
ATOM 1278 N N . PRO A 1 169 ? -18.731 -4.280 7.077 1.00 90.25 169 PRO A N 1
ATOM 1279 C CA . PRO A 1 169 ? -17.726 -5.300 7.396 1.00 90.25 169 PRO A CA 1
ATOM 1280 C C . PRO A 1 169 ? -16.400 -4.697 7.893 1.00 90.25 169 PRO A C 1
ATOM 1282 O O . PRO A 1 169 ? -15.757 -5.246 8.786 1.00 90.25 169 PRO A O 1
ATOM 1285 N N . LEU A 1 170 ? -16.029 -3.518 7.377 1.00 92.25 170 LEU A N 1
ATOM 1286 C CA . LEU A 1 170 ? -14.871 -2.736 7.831 1.00 92.25 170 LEU A CA 1
ATOM 1287 C C . LEU A 1 170 ? -14.942 -2.391 9.327 1.00 92.25 170 LEU A C 1
ATOM 1289 O O . LEU A 1 170 ? -13.928 -2.470 10.023 1.00 92.25 170 LEU A O 1
ATOM 1293 N N . MET A 1 171 ? -16.131 -2.046 9.829 1.00 93.62 171 MET A N 1
ATOM 1294 C CA . MET A 1 171 ? -16.338 -1.695 11.235 1.00 93.62 171 MET A CA 1
ATOM 1295 C C . MET A 1 171 ? -16.316 -2.909 12.157 1.00 93.62 171 MET A C 1
ATOM 1297 O O . MET A 1 171 ? -15.776 -2.836 13.262 1.00 93.62 171 MET A O 1
ATOM 1301 N N . VAL A 1 172 ? -16.839 -4.044 11.695 1.00 93.00 172 VAL A N 1
ATOM 1302 C CA . VAL A 1 172 ? -16.773 -5.311 12.434 1.00 93.00 172 VAL A CA 1
ATOM 1303 C C . VAL A 1 172 ? -15.318 -5.732 12.652 1.00 93.00 172 VAL A C 1
ATOM 1305 O O . VAL A 1 172 ? -14.921 -6.033 13.780 1.00 93.00 172 VAL A O 1
ATOM 1308 N N . GLU A 1 173 ? -14.496 -5.700 11.601 1.00 92.44 173 GLU A N 1
ATOM 1309 C CA . GLU A 1 173 ? -13.064 -6.002 11.716 1.00 92.44 173 GLU A CA 1
ATOM 1310 C C . GLU A 1 173 ? -12.328 -4.981 12.589 1.00 92.44 173 GLU A C 1
ATOM 1312 O O . GLU A 1 173 ? -11.491 -5.359 13.412 1.00 92.44 173 GLU A O 1
ATOM 1317 N N . TYR A 1 174 ? -12.686 -3.700 12.491 1.00 94.19 174 TYR A N 1
ATOM 1318 C CA . TYR A 1 174 ? -12.133 -2.664 13.358 1.00 94.19 174 TYR A CA 1
ATOM 1319 C C . TYR A 1 174 ? -12.412 -2.940 14.845 1.00 94.19 174 TYR A C 1
ATOM 1321 O O . TYR A 1 174 ? -11.477 -2.964 15.648 1.00 94.19 174 TYR A O 1
ATOM 1329 N N . ARG A 1 175 ? -13.654 -3.267 15.217 1.00 93.50 175 ARG A N 1
ATOM 1330 C CA . ARG A 1 175 ? -14.020 -3.628 16.601 1.00 93.50 175 ARG A CA 1
ATOM 1331 C C . ARG A 1 175 ? -13.247 -4.853 17.099 1.00 93.50 175 ARG A C 1
ATOM 1333 O O . ARG A 1 175 ? -12.701 -4.826 18.201 1.00 93.50 175 ARG A O 1
ATOM 1340 N N . LYS A 1 176 ? -13.104 -5.893 16.268 1.00 93.81 176 LYS A N 1
ATOM 1341 C CA . LYS A 1 176 ? -12.266 -7.063 16.597 1.00 93.81 176 LYS A CA 1
ATOM 1342 C C . LYS A 1 176 ? -10.803 -6.672 16.820 1.00 93.81 176 LYS A C 1
ATOM 1344 O O . LYS A 1 176 ? -10.164 -7.185 17.738 1.00 93.81 176 LYS A O 1
ATOM 1349 N N . THR A 1 177 ? -10.250 -5.782 15.991 1.00 93.88 177 THR A N 1
ATOM 1350 C CA . THR A 1 177 ? -8.864 -5.314 16.162 1.00 93.88 177 THR A CA 1
ATOM 1351 C C . THR A 1 177 ? -8.672 -4.520 17.449 1.00 93.88 177 THR A C 1
ATOM 1353 O O . THR A 1 177 ? -7.664 -4.738 18.120 1.00 93.88 177 THR A O 1
ATOM 1356 N N . LEU A 1 178 ? -9.636 -3.671 17.823 1.00 92.62 178 LEU A N 1
ATOM 1357 C CA . LEU A 1 178 ? -9.618 -2.938 19.089 1.00 92.62 178 LEU A CA 1
ATOM 1358 C C . LEU A 1 178 ? -9.641 -3.895 20.280 1.00 92.62 178 LEU A C 1
ATOM 1360 O O . LEU A 1 178 ? -8.722 -3.852 21.092 1.00 92.62 178 LEU A O 1
ATOM 1364 N N . ALA A 1 179 ? -10.590 -4.835 20.311 1.00 93.00 179 ALA A N 1
ATOM 1365 C CA . ALA A 1 179 ? -10.687 -5.829 21.380 1.00 93.00 179 ALA A CA 1
ATOM 1366 C C . ALA A 1 179 ? -9.388 -6.643 21.537 1.00 93.00 179 ALA A C 1
ATOM 1368 O O . ALA A 1 179 ? -8.916 -6.867 22.649 1.00 93.00 179 ALA A O 1
ATOM 1369 N N . ARG A 1 180 ? -8.744 -7.035 20.424 1.00 90.56 180 ARG A N 1
ATOM 1370 C CA . ARG A 1 180 ? -7.424 -7.694 20.467 1.00 90.56 180 ARG A CA 1
ATOM 1371 C C . ARG A 1 180 ? -6.330 -6.790 21.034 1.00 90.56 180 ARG A C 1
ATOM 1373 O O . ARG A 1 180 ? -5.463 -7.272 21.757 1.00 90.56 180 ARG A O 1
ATOM 1380 N N . HIS A 1 181 ? -6.329 -5.509 20.678 1.00 88.06 181 HIS A N 1
ATOM 1381 C CA . HIS A 1 181 ? -5.313 -4.562 21.131 1.00 88.06 181 HIS A CA 1
ATOM 1382 C C . HIS A 1 181 ? -5.492 -4.180 22.610 1.00 88.06 181 HIS A C 1
ATOM 1384 O O . HIS A 1 181 ? -4.504 -3.914 23.291 1.00 88.06 181 HIS A O 1
ATOM 1390 N N . GLU A 1 182 ? -6.727 -4.181 23.109 1.00 88.50 182 GLU A N 1
ATOM 1391 C CA . GLU A 1 182 ? -7.060 -4.006 24.527 1.00 88.50 182 GLU A CA 1
ATOM 1392 C C . GLU A 1 182 ? -6.708 -5.250 25.351 1.00 88.50 182 GLU A C 1
ATOM 1394 O O . GLU A 1 182 ? -6.118 -5.132 26.423 1.00 88.50 182 GLU A O 1
ATOM 1399 N N . ALA A 1 183 ? -7.007 -6.443 24.826 1.00 88.81 183 ALA A N 1
ATOM 1400 C CA . ALA A 1 183 ? -6.693 -7.712 25.480 1.00 88.81 183 ALA A CA 1
ATOM 1401 C C . ALA A 1 183 ? -5.190 -8.036 25.483 1.00 88.81 183 ALA A C 1
ATOM 1403 O O . ALA A 1 183 ? -4.711 -8.765 26.353 1.00 88.81 183 ALA A O 1
ATOM 1404 N N . SER A 1 184 ? -4.428 -7.526 24.509 1.00 84.94 184 SER A N 1
ATOM 1405 C CA . SER A 1 184 ? -2.992 -7.779 24.427 1.00 84.94 184 SER A CA 1
ATOM 1406 C C . SER A 1 184 ? -2.261 -7.073 25.578 1.00 84.94 184 SER A C 1
ATOM 1408 O O . SER A 1 184 ? -2.238 -5.840 25.622 1.00 84.94 184 SER A O 1
ATOM 1410 N N . PRO A 1 185 ? -1.575 -7.806 26.476 1.00 79.38 185 PRO A N 1
ATOM 1411 C CA . PRO A 1 185 ? -0.829 -7.182 27.558 1.00 79.38 185 PRO A CA 1
ATOM 1412 C C . PRO A 1 185 ? 0.264 -6.267 26.993 1.00 79.38 185 PRO A C 1
ATOM 1414 O O . PRO A 1 185 ? 0.986 -6.628 26.056 1.00 79.38 185 PRO A O 1
ATOM 1417 N N . LYS A 1 186 ? 0.402 -5.068 27.573 1.00 79.12 186 LYS A N 1
ATOM 1418 C CA . LYS A 1 186 ? 1.474 -4.127 27.221 1.00 79.12 186 LYS A CA 1
ATOM 1419 C C . LYS A 1 186 ? 2.814 -4.826 27.462 1.00 79.12 186 LYS A C 1
ATOM 1421 O O . LYS A 1 186 ? 3.125 -5.203 28.593 1.00 79.12 186 LYS A O 1
ATOM 1426 N N . ARG A 1 187 ? 3.588 -5.049 26.392 1.00 77.44 187 ARG A N 1
ATOM 1427 C CA . ARG A 1 187 ? 4.878 -5.750 26.472 1.00 77.44 187 ARG A CA 1
ATOM 1428 C C . ARG A 1 187 ? 5.780 -5.033 27.475 1.00 77.44 187 ARG A C 1
ATOM 1430 O O . ARG A 1 187 ? 5.979 -3.824 27.377 1.00 77.44 187 ARG A O 1
ATOM 1437 N N . ARG A 1 188 ? 6.325 -5.784 28.435 1.00 77.19 188 ARG A N 1
ATOM 1438 C CA . ARG A 1 188 ? 7.330 -5.257 29.363 1.00 77.19 188 ARG A CA 1
ATOM 1439 C C . ARG A 1 188 ? 8.615 -4.965 28.577 1.00 77.19 188 ARG A C 1
ATOM 1441 O O . ARG A 1 188 ? 8.945 -5.750 27.684 1.00 77.19 188 ARG A O 1
ATOM 1448 N N . PRO A 1 189 ? 9.340 -3.876 28.884 1.00 80.81 189 PRO A N 1
ATOM 1449 C CA . PRO A 1 189 ? 10.635 -3.610 28.269 1.00 80.81 189 PRO A CA 1
ATOM 1450 C C . PRO A 1 189 ? 11.558 -4.820 28.425 1.00 80.81 189 PRO A C 1
ATOM 1452 O O . PRO A 1 189 ? 11.674 -5.379 29.519 1.00 80.81 189 PRO A O 1
ATOM 1455 N N . ILE A 1 190 ? 12.202 -5.234 27.333 1.00 79.69 190 ILE A N 1
ATOM 1456 C CA . ILE A 1 190 ? 13.196 -6.307 27.377 1.00 79.69 190 ILE A CA 1
ATOM 1457 C C . ILE A 1 190 ? 14.384 -5.775 28.174 1.00 79.69 190 ILE A C 1
ATOM 1459 O O . ILE A 1 190 ? 15.058 -4.836 27.750 1.00 79.69 190 ILE A O 1
ATOM 1463 N N . LYS A 1 191 ? 14.642 -6.368 29.339 1.00 79.44 191 LYS A N 1
ATOM 1464 C CA . LYS A 1 191 ? 15.872 -6.114 30.087 1.00 79.44 191 LYS A CA 1
ATOM 1465 C C . LYS A 1 191 ? 17.006 -6.843 29.369 1.00 79.44 191 LYS A C 1
ATOM 1467 O O . LYS A 1 191 ? 17.166 -8.049 29.528 1.00 79.44 191 LYS A O 1
ATOM 1472 N N . ILE A 1 192 ? 17.754 -6.125 28.535 1.00 82.62 192 ILE A N 1
ATOM 1473 C CA . ILE A 1 192 ? 18.987 -6.649 27.944 1.00 82.62 192 ILE A CA 1
ATOM 1474 C C . ILE A 1 192 ? 20.053 -6.574 29.036 1.00 82.62 192 ILE A C 1
ATOM 1476 O O . ILE A 1 192 ? 20.600 -5.504 29.303 1.00 82.62 192 ILE A O 1
ATOM 1480 N N . ASN A 1 193 ? 20.329 -7.699 29.694 1.00 76.56 193 ASN A N 1
ATOM 1481 C CA . ASN A 1 193 ? 21.483 -7.793 30.578 1.00 76.56 193 ASN A CA 1
ATOM 1482 C C . ASN A 1 193 ? 22.737 -7.654 29.709 1.00 76.56 193 ASN A C 1
ATOM 1484 O O . ASN A 1 193 ? 23.079 -8.556 28.946 1.00 76.56 193 ASN A O 1
ATOM 1488 N N . ARG A 1 194 ? 23.413 -6.505 29.794 1.00 66.81 194 ARG A N 1
ATOM 1489 C CA . ARG A 1 194 ? 24.759 -6.355 29.240 1.00 66.81 194 ARG A CA 1
ATOM 1490 C C . ARG A 1 194 ? 25.656 -7.273 30.066 1.00 66.81 194 ARG A C 1
ATOM 1492 O O . ARG A 1 194 ? 25.864 -6.997 31.243 1.00 66.81 194 ARG A O 1
ATOM 1499 N N . PHE A 1 195 ? 26.126 -8.376 29.484 1.00 60.19 195 PHE A N 1
ATOM 1500 C CA . PHE A 1 195 ? 27.112 -9.242 30.126 1.00 60.19 195 PHE A CA 1
ATOM 1501 C C . PHE A 1 195 ? 28.297 -8.370 30.554 1.00 60.19 195 PHE A C 1
ATOM 1503 O O . PHE A 1 195 ? 28.978 -7.785 29.710 1.00 60.19 195 PHE A O 1
ATOM 1510 N N . ALA A 1 196 ? 28.485 -8.204 31.863 1.00 60.16 196 ALA A N 1
ATOM 1511 C CA . ALA A 1 196 ? 29.669 -7.559 32.396 1.00 60.16 196 ALA A CA 1
ATOM 1512 C C . ALA A 1 196 ? 30.862 -8.429 31.995 1.00 60.16 196 ALA A C 1
ATOM 1514 O O . ALA A 1 196 ? 30.897 -9.617 32.315 1.00 60.16 196 ALA A O 1
ATOM 1515 N N . ALA A 1 197 ? 31.808 -7.851 31.255 1.00 54.72 197 ALA A N 1
ATOM 1516 C CA . ALA A 1 197 ? 33.111 -8.458 31.055 1.00 54.72 197 ALA A CA 1
ATOM 1517 C C . ALA A 1 197 ? 33.665 -8.808 32.441 1.00 54.72 197 ALA A C 1
ATOM 1519 O O . ALA A 1 197 ? 33.761 -7.933 33.302 1.00 54.72 197 ALA A O 1
ATOM 1520 N N . ALA A 1 198 ? 33.943 -10.089 32.672 1.00 50.12 198 ALA A N 1
ATOM 1521 C CA . ALA A 1 198 ? 34.526 -10.575 33.909 1.00 50.12 198 ALA A CA 1
ATOM 1522 C C . ALA A 1 198 ? 35.894 -9.904 34.107 1.00 50.12 198 ALA A C 1
ATOM 1524 O O . ALA A 1 198 ? 36.904 -10.342 33.561 1.00 50.12 198 ALA A O 1
ATOM 1525 N N . ALA A 1 199 ? 35.917 -8.803 34.856 1.00 45.38 199 ALA A N 1
ATOM 1526 C CA . ALA A 1 199 ? 37.134 -8.254 35.422 1.00 45.38 199 ALA A CA 1
ATOM 1527 C C . ALA A 1 199 ? 37.645 -9.281 36.437 1.00 45.38 199 ALA A C 1
ATOM 1529 O O . ALA A 1 199 ? 36.936 -9.631 37.382 1.00 45.38 199 ALA A O 1
ATOM 1530 N N . GLY A 1 200 ? 38.838 -9.815 36.176 1.00 50.44 200 GLY A N 1
ATOM 1531 C CA . GLY A 1 200 ? 39.459 -10.868 36.964 1.00 50.44 200 GLY A CA 1
ATOM 1532 C C . GLY A 1 200 ? 39.478 -10.536 38.452 1.00 50.44 200 GLY A C 1
ATOM 1533 O O . GLY A 1 200 ? 40.184 -9.635 38.892 1.00 50.44 200 GLY A O 1
ATOM 1534 N N . GLN A 1 201 ? 38.727 -11.307 39.233 1.00 48.84 201 GLN A N 1
ATOM 1535 C CA . GLN A 1 201 ? 39.007 -11.474 40.649 1.00 48.84 201 GLN A CA 1
ATOM 1536 C C . GLN A 1 201 ? 39.995 -12.629 40.773 1.00 48.84 201 GLN A C 1
ATOM 1538 O O . GLN A 1 201 ? 39.616 -13.793 40.883 1.00 48.84 201 GLN A O 1
ATOM 1543 N N . THR A 1 202 ? 41.283 -12.298 40.732 1.00 47.66 202 THR A N 1
ATOM 1544 C CA . THR A 1 202 ? 42.328 -13.159 41.280 1.00 47.66 202 THR A CA 1
ATOM 1545 C C . THR A 1 202 ? 42.082 -13.233 42.785 1.00 47.66 202 THR A C 1
ATOM 1547 O O . THR A 1 202 ? 42.483 -12.341 43.529 1.00 47.66 202 THR A O 1
ATOM 1550 N N . GLN A 1 203 ? 41.355 -14.253 43.245 1.00 47.16 203 GLN A N 1
ATOM 1551 C CA . GLN A 1 203 ? 41.274 -14.546 44.671 1.00 47.16 203 GLN A CA 1
ATOM 1552 C C . GLN A 1 203 ? 42.658 -15.006 45.130 1.00 47.16 203 GLN A C 1
ATOM 1554 O O . GLN A 1 203 ? 43.142 -16.071 44.746 1.00 47.16 203 GLN A O 1
ATOM 1559 N N . ALA A 1 204 ? 43.314 -14.162 45.926 1.00 44.81 204 ALA A N 1
ATOM 1560 C CA . ALA A 1 204 ? 44.501 -14.534 46.669 1.00 44.81 204 ALA A CA 1
ATOM 1561 C C . ALA A 1 204 ? 44.137 -15.702 47.595 1.00 44.81 204 ALA A C 1
ATOM 1563 O O . ALA A 1 204 ? 43.310 -15.582 48.496 1.00 44.81 204 ALA A O 1
ATOM 1564 N N . ARG A 1 205 ? 44.744 -16.851 47.308 1.00 44.38 205 ARG A N 1
ATOM 1565 C CA . ARG A 1 205 ? 44.660 -18.098 48.061 1.00 44.38 205 ARG A CA 1
ATOM 1566 C C . ARG A 1 205 ? 45.202 -17.844 49.471 1.00 44.38 205 ARG A C 1
ATOM 1568 O O . ARG A 1 205 ? 46.412 -17.791 49.668 1.00 44.38 205 ARG A O 1
ATOM 1575 N N . GLN A 1 206 ? 44.312 -17.628 50.434 1.00 47.56 206 GLN A N 1
ATOM 1576 C CA . GLN A 1 206 ? 44.684 -17.493 51.837 1.00 47.56 206 GLN A CA 1
ATOM 1577 C C . GLN A 1 206 ? 44.968 -18.898 52.379 1.00 47.56 206 GLN A C 1
ATOM 1579 O O . GLN A 1 206 ? 44.072 -19.725 52.515 1.00 47.56 206 GLN A O 1
ATOM 1584 N N . LEU A 1 207 ? 46.254 -19.181 52.579 1.00 50.59 207 LEU A N 1
ATOM 1585 C CA . LEU A 1 207 ? 46.760 -20.382 53.232 1.00 50.59 207 LEU A CA 1
ATOM 1586 C C . LEU A 1 207 ? 46.265 -20.413 54.686 1.00 50.59 207 LEU A C 1
ATOM 1588 O O . LEU A 1 207 ? 46.547 -19.486 55.444 1.00 50.59 207 LEU A O 1
ATOM 1592 N N . GLN A 1 208 ? 45.593 -21.491 55.084 1.00 45.09 208 GLN A N 1
ATOM 1593 C CA . GLN A 1 208 ? 45.597 -21.954 56.471 1.00 45.09 208 GLN A CA 1
ATOM 1594 C C . GLN A 1 208 ? 46.064 -23.415 56.469 1.00 45.09 208 GLN A C 1
ATOM 1596 O O . GLN A 1 208 ? 45.509 -24.205 55.705 1.00 45.09 208 GLN A O 1
ATOM 1601 N N . PRO A 1 209 ? 47.112 -23.773 57.233 1.00 51.84 209 PRO A N 1
ATOM 1602 C CA . PRO A 1 209 ? 47.524 -25.159 57.390 1.00 51.84 209 PRO A CA 1
ATOM 1603 C C . PRO A 1 209 ? 46.573 -25.894 58.338 1.00 51.84 209 PRO A C 1
ATOM 1605 O O . PRO A 1 209 ? 46.205 -25.375 59.394 1.00 51.84 209 PRO A O 1
ATOM 1608 N N . ASP A 1 210 ? 46.207 -27.106 57.931 1.00 44.38 210 ASP A N 1
ATOM 1609 C CA . ASP A 1 210 ? 45.422 -28.067 58.694 1.00 44.38 210 ASP A CA 1
ATOM 1610 C C . ASP A 1 210 ? 46.015 -28.278 60.093 1.00 44.38 210 ASP A C 1
ATOM 1612 O O . ASP A 1 210 ? 47.191 -28.614 60.261 1.00 44.38 210 ASP A O 1
ATOM 1616 N N . ILE A 1 211 ? 45.180 -28.075 61.111 1.00 48.31 211 ILE A N 1
ATOM 1617 C CA . ILE A 1 211 ? 45.490 -28.443 62.489 1.00 48.31 211 ILE A CA 1
ATOM 1618 C C . ILE A 1 211 ? 45.353 -29.965 62.592 1.00 48.31 211 ILE A C 1
ATOM 1620 O O . ILE A 1 211 ? 44.316 -30.528 62.243 1.00 48.31 211 ILE A O 1
ATOM 1624 N N . LEU A 1 212 ? 46.432 -30.605 63.049 1.00 47.78 212 LEU A N 1
ATOM 1625 C CA . LEU A 1 212 ? 46.558 -32.041 63.270 1.00 47.78 212 LEU A CA 1
ATOM 1626 C C . LEU A 1 212 ? 45.357 -32.620 64.033 1.00 47.78 212 LEU A C 1
ATOM 1628 O O . LEU A 1 212 ? 45.019 -32.160 65.122 1.00 47.78 212 LEU A O 1
ATOM 1632 N N . GLY A 1 213 ? 44.797 -33.701 63.487 1.00 42.81 213 GLY A N 1
ATOM 1633 C CA . GLY A 1 213 ? 43.967 -34.633 64.236 1.00 42.81 213 GLY A CA 1
ATOM 1634 C C . GLY A 1 213 ? 44.808 -35.356 65.286 1.00 42.81 213 GLY A C 1
ATOM 1635 O O . GLY A 1 213 ? 45.811 -35.993 64.965 1.00 42.81 213 GLY A O 1
ATOM 1636 N N . THR A 1 214 ? 44.396 -35.230 66.542 1.00 50.72 214 THR A N 1
ATOM 1637 C CA . THR A 1 214 ? 44.839 -36.057 67.663 1.00 50.72 214 THR A CA 1
ATOM 1638 C C . THR A 1 214 ? 44.416 -37.503 67.437 1.00 50.72 214 THR A C 1
ATOM 1640 O O . THR A 1 214 ? 43.256 -37.780 67.132 1.00 50.72 214 THR A O 1
ATOM 1643 N N . GLY A 1 215 ? 45.386 -38.404 67.570 1.00 48.94 215 GLY A N 1
ATOM 1644 C CA . GLY A 1 215 ? 45.156 -39.831 67.712 1.00 48.94 215 GLY A CA 1
ATOM 1645 C C . GLY A 1 215 ? 44.768 -40.222 69.138 1.00 48.94 215 GLY A C 1
ATOM 1646 O O . GLY A 1 215 ? 44.936 -39.432 70.067 1.00 48.94 215 GLY A O 1
ATOM 1647 N N . GLU A 1 216 ? 44.336 -41.483 69.205 1.00 39.22 216 GLU A N 1
ATOM 1648 C CA . GLU A 1 216 ? 44.037 -42.351 70.360 1.00 39.22 216 GLU A CA 1
ATOM 1649 C C . GLU A 1 216 ? 42.699 -42.153 71.085 1.00 39.22 216 GLU A C 1
ATOM 1651 O O . GLU A 1 216 ? 42.469 -41.110 71.735 1.00 39.22 216 GLU A O 1
#

Organism: NCBI:txid1510574

pLDDT: mean 72.99, std 22.73, range [29.72, 95.75]